Protein AF-A0A954W3A2-F1 (afdb_monomer_lite)

Radius of gyration: 26.03 Å; chains: 1; bounding box: 68×37×100 Å

Sequence (212 aa):
LTSPALSGSGFTLSDYSQAGVPYQIYRKPVRSAVAPLELPEGVCIDLTVSGIANTGADFAPHVIDTLTPLTPPNTAPAASNGVDFQPIVVMFTPKGTIGEVWYGAPQSGGGPTNFGSAIPGGDIFLLIGRTGQVYDYDFPATPAQKTIPDLFYSNEDVQSNLMDLSTIWVAIGAQSGLVKTAENADSSSAPAGQRMIYARQFARSTRELGGR

pLDDT: mean 74.19, std 18.59, range [33.28, 95.75]

Foldseek 3Di:
DDDDDDDDDDDDPVPPPVPDDDDDDDDDDDPPPDDDDDDPPQKDWQLCLWFFALQDSPSRPVQLPPADPCDPCPPPPDPPDPQCFDDWDFDADPQLATQKIWTFHHDPDRDHTDGDMDLGPWKTKIKMFGPQQRDDPPDDDDPVRSDDDQLQDDDPPYGHSLQDQQIKIWIQTNGRRDTAIDTFDHQVVPDSSCSSSVRVVCRVPDDHPDDD

Structure (mmCIF, N/CA/C/O backbone):
data_AF-A0A954W3A2-F1
#
_entry.id   AF-A0A954W3A2-F1
#
loop_
_atom_site.group_PDB
_atom_site.id
_atom_site.type_symbol
_atom_site.label_atom_id
_atom_site.label_alt_id
_atom_site.label_comp_id
_atom_site.label_asym_id
_atom_site.label_entity_id
_atom_site.label_seq_id
_atom_site.pdbx_PDB_ins_code
_atom_site.Cartn_x
_atom_site.Cartn_y
_atom_site.Cartn_z
_atom_site.occupancy
_atom_site.B_iso_or_equiv
_atom_site.auth_seq_id
_atom_site.auth_comp_id
_atom_site.auth_asym_id
_atom_site.auth_atom_id
_atom_site.pdbx_PDB_model_num
ATOM 1 N N . LEU A 1 1 ? -25.618 10.030 78.607 1.00 41.38 1 LEU A N 1
ATOM 2 C CA . LEU A 1 1 ? -25.182 11.127 77.713 1.00 41.38 1 LEU A CA 1
ATOM 3 C C . LEU A 1 1 ? -25.581 10.746 76.296 1.00 41.38 1 LEU A C 1
ATOM 5 O O . LEU A 1 1 ? -25.392 9.607 75.899 1.00 41.38 1 LEU A O 1
ATOM 9 N N . THR A 1 2 ? -26.294 11.654 75.649 1.00 40.81 2 THR A N 1
ATOM 10 C CA . THR A 1 2 ? -27.227 11.488 74.525 1.00 40.81 2 THR A CA 1
ATOM 11 C C . THR A 1 2 ? -26.550 11.242 73.173 1.00 40.81 2 THR A C 1
ATOM 13 O O . THR A 1 2 ? -25.610 11.949 72.824 1.00 40.81 2 THR A O 1
ATOM 16 N N . SER A 1 3 ? -27.075 10.297 72.383 1.00 39.84 3 SER A N 1
ATOM 17 C CA . SER A 1 3 ? -26.840 10.237 70.929 1.00 39.84 3 SER A CA 1
ATOM 18 C C . SER A 1 3 ? -27.638 11.344 70.227 1.00 39.84 3 SER A C 1
ATOM 20 O O . SER A 1 3 ? -28.806 11.526 70.582 1.00 39.84 3 SER A O 1
ATOM 22 N N . PRO A 1 4 ? -27.080 12.071 69.241 1.00 45.44 4 PRO A N 1
ATOM 23 C CA . PRO A 1 4 ? -27.870 12.978 68.425 1.00 45.44 4 PRO A CA 1
ATOM 24 C C . PRO A 1 4 ? -28.588 12.211 67.308 1.00 45.44 4 PRO A C 1
ATOM 26 O O . PRO A 1 4 ? -28.001 11.384 66.611 1.00 45.44 4 PRO A O 1
ATOM 29 N N . ALA A 1 5 ? -29.881 12.496 67.163 1.00 45.59 5 ALA A N 1
ATOM 30 C CA . ALA A 1 5 ? -30.733 11.996 66.097 1.00 45.59 5 ALA A CA 1
ATOM 31 C C . ALA A 1 5 ? -30.375 12.670 64.762 1.00 45.59 5 ALA A C 1
ATOM 33 O O . ALA A 1 5 ? -30.331 13.898 64.670 1.00 45.59 5 ALA A O 1
ATOM 34 N N . LEU A 1 6 ? -30.158 11.867 63.719 1.00 45.22 6 LEU A N 1
ATOM 35 C CA . LEU A 1 6 ? -30.106 12.337 62.337 1.00 45.22 6 LEU A CA 1
ATOM 36 C C . LEU A 1 6 ? -31.533 12.682 61.893 1.00 45.22 6 LEU A C 1
ATOM 38 O O . LEU A 1 6 ? -32.340 11.807 61.587 1.00 45.22 6 LEU A O 1
ATOM 42 N N . SER A 1 7 ? -31.840 13.977 61.922 1.00 48.22 7 SER A N 1
ATOM 43 C CA . SER A 1 7 ? -33.058 14.560 61.365 1.00 48.22 7 SER A CA 1
ATOM 44 C C . SER A 1 7 ? -33.061 14.374 59.850 1.00 48.22 7 SER A C 1
ATOM 46 O O . SER A 1 7 ? -32.210 14.923 59.153 1.00 48.22 7 SER A O 1
ATOM 48 N N . GLY A 1 8 ? -34.027 13.606 59.349 1.00 54.25 8 GLY A N 1
ATOM 49 C CA . GLY A 1 8 ? -34.267 13.448 57.924 1.00 54.25 8 GLY A CA 1
ATOM 50 C C . GLY A 1 8 ? -34.698 14.766 57.287 1.00 54.25 8 GLY A C 1
ATOM 51 O O . GLY A 1 8 ? -35.776 15.283 57.569 1.00 54.25 8 GLY A O 1
ATOM 52 N N . SER A 1 9 ? -33.863 15.280 56.394 1.00 51.62 9 SER A N 1
ATOM 53 C CA . SER A 1 9 ? -34.246 16.254 55.378 1.00 51.62 9 SER A CA 1
ATOM 54 C C . SER A 1 9 ? -34.113 15.567 54.025 1.00 51.62 9 SER A C 1
ATOM 56 O O . SER A 1 9 ? -33.025 15.118 53.660 1.00 51.62 9 SER A O 1
ATOM 58 N N . GLY A 1 10 ? -35.244 15.414 53.337 1.00 51.31 10 GLY A N 1
ATOM 59 C CA . GLY A 1 10 ? -35.348 14.734 52.054 1.00 51.31 10 GLY A CA 1
ATOM 60 C C . GLY A 1 10 ? -34.355 15.269 51.029 1.00 51.31 10 GLY A C 1
ATOM 61 O O . GLY A 1 10 ? -34.204 16.474 50.855 1.00 51.31 10 GLY A O 1
ATOM 62 N N . PHE A 1 11 ? -33.699 14.340 50.344 1.00 52.16 11 PHE A N 1
ATOM 63 C CA . PHE A 1 11 ? -32.902 14.626 49.164 1.00 52.16 11 PHE A CA 1
ATOM 64 C C . PHE A 1 11 ? -33.874 14.990 48.034 1.00 52.16 11 PHE A C 1
ATOM 66 O O . PHE A 1 11 ? -34.605 14.130 47.538 1.00 52.16 11 PHE A O 1
ATOM 73 N N . THR A 1 12 ? -33.963 16.266 47.666 1.00 51.66 12 THR A N 1
ATOM 74 C CA . THR A 1 12 ? -34.771 16.696 46.521 1.00 51.66 12 THR A CA 1
ATOM 75 C C . THR A 1 12 ? -33.957 16.526 45.240 1.00 51.66 12 THR A C 1
ATOM 77 O O . THR A 1 12 ? -32.820 16.975 45.152 1.00 51.66 12 THR A O 1
ATOM 80 N N . LEU A 1 13 ? -34.550 15.890 44.222 1.00 52.94 13 LEU A N 1
ATOM 81 C CA . LEU A 1 13 ? -33.963 15.619 42.892 1.00 52.94 13 LEU A CA 1
ATOM 82 C C . LEU A 1 13 ? -33.477 16.873 42.123 1.00 52.94 13 LEU A C 1
ATOM 84 O O . LEU A 1 13 ? -32.960 16.748 41.017 1.00 52.94 13 LEU A O 1
ATOM 88 N N . SER A 1 14 ? -33.635 18.068 42.693 1.00 56.19 14 SER A N 1
ATOM 89 C CA . SER A 1 14 ? -33.204 19.363 42.162 1.00 56.19 14 SER A CA 1
ATOM 90 C C . SER A 1 14 ? -31.707 19.659 42.318 1.00 56.19 14 SER A C 1
ATOM 92 O O . SER A 1 14 ? -31.227 20.591 41.679 1.00 56.19 14 SER A O 1
ATOM 94 N N . ASP A 1 15 ? -30.967 18.888 43.124 1.00 52.16 15 ASP A N 1
ATOM 95 C CA . ASP A 1 15 ? -29.545 19.167 43.414 1.00 52.16 15 ASP A CA 1
ATOM 96 C C . ASP A 1 15 ? -28.567 18.566 42.391 1.00 52.16 15 ASP A C 1
ATOM 98 O O . ASP A 1 15 ? -27.372 18.868 42.402 1.00 52.16 15 ASP A O 1
ATOM 102 N N . TYR A 1 16 ? -29.061 17.770 41.440 1.00 54.62 16 TYR A N 1
ATOM 103 C CA . TYR A 1 16 ? -28.281 17.400 40.263 1.00 54.62 16 TYR A CA 1
ATOM 104 C C . TYR A 1 16 ? -28.353 18.534 39.247 1.00 54.62 16 TYR A C 1
ATOM 106 O O . TYR A 1 16 ? -29.080 18.463 38.254 1.00 54.62 16 TYR A O 1
ATOM 114 N N . SER A 1 17 ? -27.565 19.589 39.477 1.00 52.78 17 SER A N 1
ATOM 115 C CA . SER A 1 17 ? -27.168 20.437 38.358 1.00 52.78 17 SER A CA 1
ATOM 116 C C . SER A 1 17 ? -26.593 19.508 37.288 1.00 52.78 17 SER A C 1
ATOM 118 O O . SER A 1 17 ? -25.694 18.705 37.539 1.00 52.78 17 SER A O 1
ATOM 120 N N . GLN A 1 18 ? -27.208 19.549 36.112 1.00 55.72 18 GLN A N 1
ATOM 121 C CA . GLN A 1 18 ? -26.961 18.693 34.955 1.00 55.72 18 GLN A CA 1
ATOM 122 C C . GLN A 1 18 ? -25.599 19.008 34.301 1.00 55.72 18 GLN A C 1
ATOM 124 O O . GLN A 1 18 ? -25.450 18.984 33.084 1.00 55.72 18 GLN A O 1
ATOM 129 N N . ALA A 1 19 ? -24.597 19.362 35.103 1.00 62.44 19 ALA A N 1
ATOM 130 C CA . ALA A 1 19 ? -23.216 19.476 34.694 1.00 62.44 19 ALA A CA 1
ATOM 131 C C . ALA A 1 19 ? -22.636 18.062 34.741 1.00 62.44 19 ALA A C 1
ATOM 133 O O . ALA A 1 19 ? -22.331 17.531 35.809 1.00 62.44 19 ALA A O 1
ATOM 134 N N . GLY A 1 20 ? -22.565 17.417 33.575 1.00 65.56 20 GLY A N 1
ATOM 135 C CA . GLY A 1 20 ? -21.937 16.107 33.447 1.00 65.56 20 GLY A CA 1
ATOM 136 C C . GLY A 1 20 ? -20.566 16.098 34.128 1.00 65.56 20 GLY A C 1
ATOM 137 O O . GLY A 1 20 ? -19.774 17.023 33.958 1.00 65.56 20 GLY A O 1
ATOM 138 N N . VAL A 1 21 ? -20.297 15.063 34.923 1.00 76.69 21 VAL A N 1
ATOM 139 C CA . VAL A 1 21 ? -18.995 14.896 35.574 1.00 76.69 21 VAL A CA 1
ATOM 140 C C . VAL A 1 21 ? -17.957 14.619 34.482 1.00 76.69 21 VAL A C 1
ATOM 142 O O . VAL A 1 21 ? -18.163 13.684 33.701 1.00 76.69 21 VAL A O 1
ATOM 145 N N . PRO A 1 22 ? -16.856 15.386 34.386 1.00 76.06 22 PRO A N 1
ATOM 146 C CA . PRO A 1 22 ? -15.787 15.062 33.454 1.00 76.06 22 PRO A CA 1
ATOM 147 C C . PRO A 1 22 ? -15.221 13.688 33.817 1.00 76.06 22 PRO A C 1
ATOM 149 O O . PRO A 1 22 ? -14.795 13.452 34.946 1.00 76.06 22 PRO A O 1
ATOM 152 N N . TYR A 1 23 ? -15.240 12.770 32.857 1.00 79.00 23 TYR A N 1
ATOM 153 C CA . TYR A 1 23 ? -14.706 11.424 33.017 1.00 79.00 23 TYR A CA 1
ATOM 154 C C . TYR A 1 23 ? -13.652 11.152 31.946 1.00 79.00 23 TYR A C 1
ATOM 156 O O . TYR A 1 23 ? -13.735 11.646 30.823 1.00 79.00 23 TYR A O 1
ATOM 164 N N . GLN A 1 24 ? -12.665 10.328 32.293 1.00 79.69 24 GLN A N 1
ATOM 165 C CA . GLN A 1 24 ? -11.645 9.841 31.373 1.00 79.69 24 GLN A CA 1
ATOM 166 C C . GLN A 1 24 ? -11.729 8.318 31.321 1.00 79.69 24 GLN A C 1
ATOM 168 O O . GLN A 1 24 ? -11.592 7.642 32.339 1.00 79.69 24 GLN A O 1
ATOM 173 N N . ILE A 1 25 ? -11.983 7.764 30.134 1.00 76.12 25 ILE A N 1
ATOM 174 C CA . ILE A 1 25 ? -11.995 6.312 29.944 1.00 76.12 25 ILE A CA 1
ATOM 175 C C . ILE A 1 25 ? -10.583 5.865 29.578 1.00 76.12 25 ILE A C 1
ATOM 177 O O . ILE A 1 25 ? -10.122 6.099 28.463 1.00 76.12 25 ILE A O 1
ATOM 181 N N . TYR A 1 26 ? -9.926 5.152 30.488 1.00 68.31 26 TYR A N 1
ATOM 182 C CA . TYR A 1 26 ? -8.704 4.418 30.176 1.00 68.31 26 TYR A CA 1
ATOM 183 C C . TYR A 1 26 ? -9.074 3.053 29.601 1.00 68.31 26 TYR A C 1
ATOM 185 O O . TYR A 1 26 ? -9.490 2.150 30.326 1.00 68.31 26 TYR A O 1
ATOM 193 N N . ARG A 1 27 ? -8.931 2.889 28.285 1.00 67.31 27 ARG A N 1
ATOM 194 C CA . ARG A 1 27 ? -9.033 1.573 27.644 1.00 67.31 27 ARG A CA 1
ATOM 1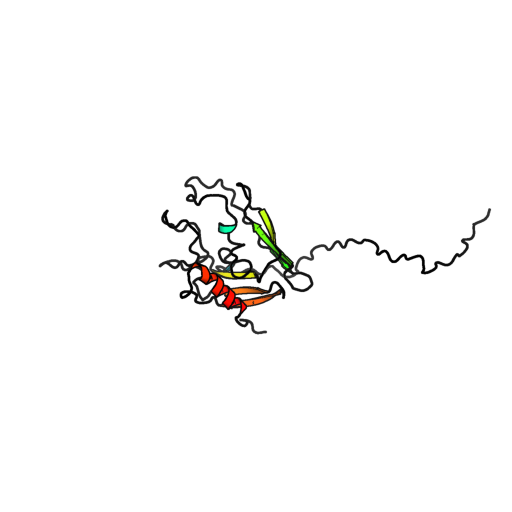95 C C . ARG A 1 27 ? -7.624 1.034 27.457 1.00 67.31 27 ARG A C 1
ATOM 197 O O . ARG A 1 27 ? -6.813 1.663 26.786 1.00 67.31 27 ARG A O 1
ATOM 204 N N . LYS A 1 28 ? -7.321 -0.122 28.048 1.00 64.56 28 LYS A N 1
ATOM 205 C CA . LYS A 1 28 ? -6.106 -0.860 27.684 1.00 64.56 28 LYS A CA 1
ATOM 206 C C . LYS A 1 28 ? -6.340 -1.481 26.301 1.00 64.56 28 LYS A C 1
ATOM 208 O O . LYS A 1 28 ? -7.408 -2.070 26.117 1.00 64.56 28 LYS A O 1
ATOM 213 N N . PRO A 1 29 ? -5.400 -1.374 25.346 1.00 70.75 29 PRO A N 1
ATOM 214 C CA . PRO A 1 29 ? -5.478 -2.140 24.110 1.00 70.75 29 PRO A CA 1
ATOM 215 C C . PRO A 1 29 ? -5.647 -3.623 24.449 1.00 70.75 29 PRO A C 1
ATOM 217 O O . PRO A 1 29 ? -4.850 -4.193 25.197 1.00 70.75 29 PRO A O 1
ATOM 220 N N . VAL A 1 30 ? -6.715 -4.239 23.949 1.00 75.12 30 VAL A N 1
ATOM 221 C CA . VAL A 1 30 ? -6.899 -5.686 24.063 1.00 75.12 30 VAL A CA 1
ATOM 222 C C . VAL A 1 30 ? -6.030 -6.306 22.981 1.00 75.12 30 VAL A C 1
ATOM 224 O O . VAL A 1 30 ? -6.191 -5.977 21.806 1.00 75.12 30 VAL A O 1
ATOM 227 N N . ARG A 1 31 ? -5.078 -7.165 23.364 1.00 66.50 31 ARG A N 1
ATOM 228 C CA . ARG A 1 31 ? -4.298 -7.914 22.374 1.00 66.50 31 ARG A CA 1
ATOM 229 C C . ARG A 1 31 ? -5.263 -8.733 21.527 1.00 66.50 31 ARG A C 1
ATOM 231 O O . ARG A 1 31 ? -6.129 -9.412 22.077 1.00 66.50 31 ARG A O 1
ATOM 238 N N . SER A 1 32 ? -5.096 -8.670 20.209 1.00 76.81 32 SER A N 1
ATOM 239 C CA . SER A 1 32 ? -5.788 -9.595 19.320 1.00 76.81 32 SER A CA 1
ATOM 240 C C . SER A 1 32 ? -5.479 -11.024 19.769 1.00 76.81 32 SER A C 1
ATOM 242 O O . SER A 1 32 ? -4.320 -11.362 20.004 1.00 76.81 32 SER A O 1
ATOM 244 N N . ALA A 1 33 ? -6.517 -11.847 19.921 1.00 75.88 33 ALA A N 1
ATOM 245 C CA . ALA A 1 33 ? -6.361 -13.279 20.173 1.00 75.88 33 ALA A CA 1
ATOM 246 C C . ALA A 1 33 ? -5.980 -14.049 18.893 1.00 75.88 33 ALA A C 1
ATOM 248 O O . ALA A 1 33 ? -5.664 -15.233 18.956 1.00 75.88 33 ALA A O 1
ATOM 249 N N . VAL A 1 34 ? -6.028 -13.378 17.737 1.00 83.12 34 VAL A N 1
ATOM 250 C CA . VAL A 1 34 ? -5.657 -13.931 16.435 1.00 83.12 34 VAL A CA 1
ATOM 251 C C . VAL A 1 34 ? -4.167 -13.703 16.221 1.00 83.12 34 VAL A C 1
ATOM 253 O O . VAL A 1 34 ? -3.681 -12.584 16.410 1.00 83.12 34 VAL A O 1
ATOM 256 N N . ALA A 1 35 ? -3.456 -14.763 15.835 1.00 79.19 35 ALA A N 1
ATOM 257 C CA . ALA A 1 35 ? -2.061 -14.663 15.433 1.00 79.19 35 ALA A CA 1
ATOM 258 C C . ALA A 1 35 ? -1.911 -13.641 14.289 1.00 79.19 35 ALA A C 1
ATOM 260 O O . ALA A 1 35 ? -2.818 -13.534 13.456 1.00 79.19 35 ALA A O 1
ATOM 261 N N . PRO A 1 36 ? -0.800 -12.887 14.234 1.00 81.94 36 PRO A N 1
ATOM 262 C CA . PRO A 1 36 ? -0.491 -12.079 13.064 1.00 81.94 36 PRO A CA 1
ATOM 263 C C . PRO A 1 36 ? -0.574 -12.937 11.799 1.00 81.94 36 PRO A C 1
ATOM 265 O O . PRO A 1 36 ? -0.095 -14.070 11.783 1.00 81.94 36 PRO A O 1
ATOM 268 N N . LEU A 1 37 ? -1.211 -12.410 10.756 1.00 84.69 37 LEU A N 1
ATOM 269 C CA . LEU A 1 37 ? -1.172 -13.043 9.447 1.00 84.69 37 LEU A CA 1
ATOM 270 C C . LEU A 1 37 ? 0.212 -12.795 8.851 1.00 84.69 37 LEU A C 1
ATOM 272 O O . LEU A 1 37 ? 0.604 -11.643 8.668 1.00 84.69 37 LEU A O 1
ATOM 276 N N . GLU A 1 38 ? 0.924 -13.869 8.542 1.00 87.44 38 GLU A N 1
ATOM 277 C CA . GLU A 1 38 ? 2.180 -13.803 7.806 1.00 87.44 38 GLU A CA 1
ATOM 278 C C . GLU A 1 38 ? 1.913 -14.044 6.322 1.00 87.44 38 GLU A C 1
ATOM 280 O O . GLU A 1 38 ? 1.089 -14.884 5.944 1.00 87.44 38 GLU A O 1
ATOM 285 N N . LEU A 1 39 ? 2.589 -13.273 5.473 1.00 89.19 39 LEU A N 1
ATOM 286 C CA . LEU A 1 39 ? 2.555 -13.506 4.038 1.00 89.19 39 LEU A CA 1
ATOM 287 C C . LEU A 1 39 ? 3.383 -14.760 3.711 1.00 89.19 39 LEU A C 1
ATOM 289 O O . LEU A 1 39 ? 4.383 -15.016 4.386 1.00 89.19 39 LEU A O 1
ATOM 293 N N . PRO A 1 40 ? 2.996 -15.539 2.685 1.00 91.44 40 PRO A N 1
ATOM 294 C CA . PRO A 1 40 ? 3.820 -16.638 2.197 1.00 91.44 40 PRO A CA 1
ATOM 295 C C . PRO A 1 40 ? 5.231 -16.177 1.820 1.00 91.44 40 PRO A C 1
ATOM 297 O O . PRO A 1 40 ? 5.450 -15.015 1.468 1.00 91.44 40 PRO A O 1
ATOM 300 N N . GLU A 1 41 ? 6.183 -17.109 1.837 1.00 92.38 41 GLU A N 1
ATOM 301 C CA . GLU A 1 41 ? 7.551 -16.831 1.407 1.00 92.38 41 GLU A CA 1
ATOM 302 C C . GLU A 1 41 ? 7.578 -16.244 -0.014 1.00 92.38 41 GLU A C 1
ATOM 304 O O . GLU A 1 41 ? 6.858 -16.686 -0.911 1.00 92.38 41 GLU A O 1
ATOM 309 N N . GLY A 1 42 ? 8.409 -15.218 -0.205 1.00 91.38 42 GLY A N 1
ATOM 310 C CA . GLY A 1 42 ? 8.549 -14.527 -1.484 1.00 91.38 42 GLY A CA 1
ATOM 311 C C . GLY A 1 42 ? 7.441 -13.518 -1.795 1.00 91.38 42 GLY A C 1
ATOM 312 O O . GLY A 1 42 ? 7.531 -12.862 -2.830 1.00 91.38 42 GLY A O 1
ATOM 313 N N . VAL A 1 43 ? 6.439 -13.348 -0.923 1.00 93.81 43 VAL A N 1
ATOM 314 C CA . VAL A 1 43 ? 5.377 -12.338 -1.057 1.00 93.81 43 VAL A CA 1
ATOM 315 C C . VAL A 1 43 ? 5.640 -11.164 -0.118 1.00 93.81 43 VAL A C 1
ATOM 317 O O . VAL A 1 43 ? 6.006 -11.343 1.042 1.00 93.81 43 VAL A O 1
ATOM 320 N N . CYS A 1 44 ? 5.421 -9.944 -0.599 1.00 93.88 44 CYS A N 1
ATOM 321 C CA . CYS A 1 44 ? 5.561 -8.733 0.201 1.00 93.88 44 CYS A CA 1
ATOM 322 C C . CYS A 1 44 ? 4.501 -7.688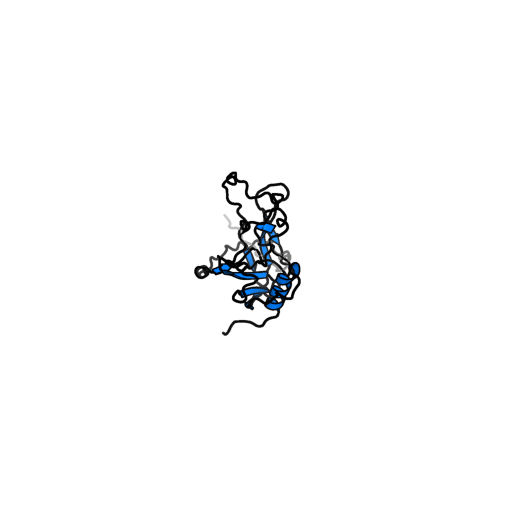 -0.136 1.00 93.88 44 CYS A C 1
ATOM 324 O O . CYS A 1 44 ? 3.879 -7.717 -1.198 1.00 93.88 44 CYS A O 1
ATOM 326 N N . ILE A 1 45 ? 4.354 -6.719 0.766 1.00 94.88 45 ILE A N 1
ATOM 327 C CA . ILE A 1 45 ? 3.725 -5.440 0.446 1.00 94.88 45 ILE A CA 1
ATOM 328 C C . ILE A 1 45 ? 4.811 -4.544 -0.149 1.00 94.88 45 ILE A C 1
ATOM 330 O O . ILE A 1 45 ? 5.774 -4.203 0.536 1.00 94.88 45 ILE A O 1
ATOM 334 N N . ASP A 1 46 ? 4.662 -4.166 -1.413 1.00 92.19 46 ASP A N 1
ATOM 335 C CA . ASP A 1 46 ? 5.583 -3.253 -2.079 1.00 92.19 46 ASP A CA 1
ATOM 336 C C . ASP A 1 46 ? 5.295 -1.808 -1.654 1.00 92.19 46 ASP A C 1
ATOM 338 O O . ASP A 1 46 ? 4.381 -1.142 -2.153 1.00 92.19 46 ASP A O 1
ATOM 342 N N . LEU A 1 47 ? 6.079 -1.319 -0.696 1.00 90.44 47 LEU A N 1
ATOM 343 C CA . LEU A 1 47 ? 5.924 0.026 -0.147 1.00 90.44 47 LEU A CA 1
ATOM 344 C C . LEU A 1 47 ? 6.354 1.129 -1.115 1.00 90.44 47 LEU A C 1
ATOM 346 O O . LEU A 1 47 ? 5.919 2.265 -0.952 1.00 90.44 47 LEU A O 1
ATOM 350 N N . THR A 1 48 ? 7.141 0.815 -2.150 1.00 85.31 48 THR A N 1
ATOM 351 C CA . THR A 1 48 ? 7.627 1.818 -3.113 1.00 85.31 48 THR A CA 1
ATOM 352 C C . THR A 1 48 ? 6.503 2.420 -3.954 1.00 85.31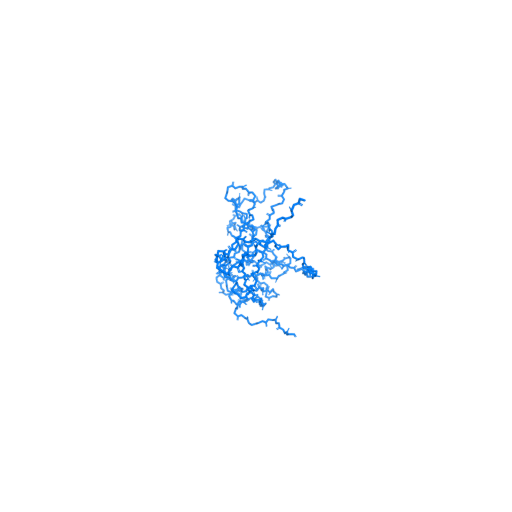 48 THR A C 1
ATOM 354 O O . THR A 1 48 ? 6.620 3.545 -4.440 1.00 85.31 48 THR A O 1
ATOM 357 N N . VAL A 1 49 ? 5.395 1.686 -4.075 1.00 86.88 49 VAL A N 1
ATOM 358 C CA . VAL A 1 49 ? 4.212 2.051 -4.862 1.00 86.88 49 VAL A CA 1
ATOM 359 C C . VAL A 1 49 ? 2.922 1.995 -4.045 1.00 86.88 49 VAL A C 1
ATOM 361 O O . VAL A 1 49 ? 1.840 2.126 -4.614 1.00 86.88 49 VAL A O 1
ATOM 364 N N . SER A 1 50 ? 2.999 1.804 -2.726 1.00 92.25 50 SER A N 1
ATOM 365 C CA . SER A 1 50 ? 1.846 1.829 -1.814 1.00 92.25 50 SER A CA 1
ATOM 366 C C . SER A 1 50 ? 1.673 3.214 -1.184 1.00 92.25 50 SER A C 1
ATOM 368 O O . SER A 1 50 ? 2.618 3.999 -1.108 1.00 92.25 50 SER A O 1
ATOM 370 N N . GLY A 1 51 ? 0.460 3.546 -0.746 1.00 92.88 51 GLY A N 1
ATOM 371 C CA . GLY A 1 51 ? 0.208 4.851 -0.136 1.00 92.88 51 GLY A CA 1
ATOM 372 C C . GLY A 1 51 ? -1.257 5.249 -0.063 1.00 92.88 51 GLY A C 1
ATOM 373 O O . GLY A 1 51 ? -2.166 4.416 -0.133 1.00 92.88 51 GLY A O 1
ATOM 374 N N . ILE A 1 52 ? -1.470 6.552 0.090 1.00 92.88 52 ILE A N 1
ATOM 375 C CA . ILE A 1 52 ? -2.765 7.182 0.318 1.00 92.88 52 ILE A CA 1
ATOM 376 C C . ILE A 1 52 ? -3.264 7.811 -0.988 1.00 92.88 52 ILE A C 1
ATOM 378 O O . ILE A 1 52 ? -2.521 8.439 -1.746 1.00 92.88 52 ILE A O 1
ATOM 382 N N . ALA A 1 53 ? -4.564 7.668 -1.249 1.00 91.50 53 ALA A N 1
ATOM 383 C CA . ALA A 1 53 ? -5.229 8.143 -2.459 1.00 91.50 53 ALA A CA 1
ATOM 384 C C . ALA A 1 53 ? -4.606 7.575 -3.755 1.00 91.50 53 ALA A C 1
ATOM 386 O O . ALA A 1 53 ? -3.815 6.637 -3.749 1.00 91.50 53 ALA A O 1
ATOM 387 N N . ASN A 1 54 ? -4.993 8.105 -4.918 1.00 84.88 54 ASN A N 1
ATOM 388 C CA . ASN A 1 54 ? -4.552 7.544 -6.204 1.00 84.88 54 ASN A CA 1
ATOM 389 C C . ASN A 1 54 ? -3.123 7.953 -6.599 1.00 84.88 54 ASN A C 1
ATOM 391 O O . ASN A 1 54 ? -2.546 7.338 -7.488 1.00 84.88 54 ASN A O 1
ATOM 395 N N . THR A 1 55 ? -2.574 9.003 -5.985 1.00 80.06 55 THR A N 1
ATOM 396 C CA . THR A 1 55 ? -1.303 9.628 -6.388 1.00 80.06 55 THR A CA 1
ATOM 397 C C . THR A 1 55 ? -0.185 9.467 -5.361 1.00 80.06 55 THR A C 1
ATOM 399 O O . THR A 1 55 ? 0.963 9.724 -5.703 1.00 80.06 55 THR A O 1
ATOM 402 N N . GLY A 1 56 ? -0.493 9.099 -4.114 1.00 74.50 56 GLY A N 1
ATOM 403 C CA . GLY A 1 56 ? 0.480 9.112 -3.023 1.00 74.50 56 GLY A CA 1
ATOM 404 C C . GLY A 1 56 ? 1.367 7.869 -2.991 1.00 74.50 56 GLY A C 1
ATOM 405 O O . GLY A 1 56 ? 0.861 6.749 -2.951 1.00 74.50 56 GLY A O 1
ATOM 406 N N . ALA A 1 57 ? 2.686 8.054 -2.994 1.00 80.69 57 ALA A N 1
ATOM 407 C CA . ALA A 1 57 ? 3.673 7.025 -2.649 1.00 80.69 57 ALA A CA 1
ATOM 408 C C . ALA A 1 57 ? 4.182 7.263 -1.217 1.00 80.69 57 ALA A C 1
ATOM 410 O O . ALA A 1 57 ? 5.376 7.221 -0.943 1.00 80.69 57 ALA A O 1
ATOM 411 N N . ASP A 1 58 ? 3.261 7.602 -0.310 1.00 86.25 58 ASP A N 1
ATOM 412 C CA . ASP A 1 58 ? 3.559 8.122 1.033 1.00 86.25 58 ASP A CA 1
ATOM 413 C C . ASP A 1 58 ? 4.372 7.141 1.885 1.00 86.25 58 ASP A C 1
ATOM 415 O O . ASP A 1 58 ? 5.039 7.539 2.832 1.00 86.25 58 ASP A O 1
ATOM 419 N N . PHE A 1 59 ? 4.312 5.854 1.544 1.00 89.31 59 PHE A N 1
ATOM 420 C CA . PHE A 1 59 ? 4.982 4.774 2.260 1.00 89.31 59 PHE A CA 1
ATOM 421 C C . PHE A 1 59 ? 6.355 4.433 1.678 1.00 89.31 59 PHE A C 1
ATOM 423 O O . PHE A 1 59 ? 7.059 3.580 2.218 1.00 89.31 59 PHE A O 1
ATOM 430 N N . ALA A 1 60 ? 6.734 5.066 0.569 1.00 83.50 60 ALA A N 1
ATOM 431 C CA . ALA A 1 60 ? 7.923 4.696 -0.163 1.00 83.50 60 ALA A CA 1
ATOM 432 C C . ALA A 1 60 ? 9.189 5.209 0.542 1.00 83.50 60 ALA A C 1
ATOM 434 O O . ALA A 1 60 ? 9.305 6.413 0.784 1.00 83.50 60 ALA A O 1
ATOM 435 N N . PRO A 1 61 ? 10.195 4.348 0.786 1.00 78.69 61 PRO A N 1
ATOM 436 C CA . PRO A 1 61 ? 11.456 4.761 1.404 1.00 78.69 61 PRO A CA 1
ATOM 437 C C . PRO A 1 61 ? 12.123 5.961 0.716 1.00 78.69 61 PRO A C 1
ATOM 439 O O . PRO A 1 61 ? 12.618 6.857 1.390 1.00 78.69 61 PRO A O 1
ATOM 442 N N . HIS A 1 62 ? 12.056 6.035 -0.618 1.00 73.12 62 HIS A N 1
ATOM 443 C CA . HIS A 1 62 ? 12.623 7.138 -1.404 1.00 73.12 62 HIS A CA 1
ATOM 444 C C . HIS A 1 62 ? 11.858 8.471 -1.276 1.00 73.12 62 HIS A C 1
ATOM 446 O O . HIS A 1 62 ? 12.389 9.515 -1.642 1.00 73.12 62 HIS A O 1
ATOM 452 N N . VAL A 1 63 ? 10.607 8.447 -0.801 1.00 74.62 63 VAL A N 1
ATOM 453 C CA . VAL A 1 63 ? 9.827 9.653 -0.463 1.00 74.62 63 VAL A CA 1
ATOM 454 C C . VAL A 1 63 ? 10.128 10.096 0.971 1.00 74.62 63 VAL A C 1
ATOM 456 O O . VAL A 1 63 ? 10.130 11.292 1.263 1.00 74.62 63 VAL A O 1
ATOM 459 N N . ILE A 1 64 ? 10.397 9.137 1.861 1.00 74.44 64 ILE A N 1
ATOM 460 C CA . ILE A 1 64 ? 10.672 9.369 3.284 1.00 74.44 64 ILE A CA 1
ATOM 461 C C . ILE A 1 64 ? 12.111 9.861 3.504 1.00 74.44 64 ILE A C 1
ATOM 463 O O . ILE A 1 64 ? 12.337 10.746 4.328 1.00 74.44 64 ILE A O 1
ATOM 467 N N . ASP A 1 65 ? 13.088 9.338 2.765 1.00 69.94 65 ASP A N 1
ATOM 468 C CA . ASP A 1 65 ? 14.472 9.811 2.812 1.00 69.94 65 ASP A CA 1
ATOM 469 C C . ASP A 1 65 ? 14.689 10.995 1.858 1.00 69.94 65 ASP A C 1
ATOM 471 O O . ASP A 1 65 ? 15.034 10.846 0.688 1.00 69.94 65 ASP A O 1
ATOM 475 N N . THR A 1 66 ? 14.487 12.210 2.370 1.00 58.69 66 THR A N 1
ATOM 476 C CA . THR A 1 66 ? 14.746 13.456 1.627 1.00 58.69 66 THR A CA 1
ATOM 477 C C . THR A 1 66 ? 16.175 13.986 1.793 1.00 58.69 66 THR A C 1
ATOM 479 O O . THR A 1 66 ? 16.449 15.121 1.396 1.00 58.69 66 THR A O 1
ATOM 482 N N . LEU A 1 67 ? 17.083 13.251 2.448 1.00 52.06 67 LEU A N 1
ATOM 483 C CA . LEU A 1 67 ? 18.295 13.840 3.036 1.00 52.06 67 LEU A CA 1
ATOM 484 C C . LEU A 1 67 ? 19.551 13.835 2.184 1.00 52.06 67 LEU A C 1
ATOM 486 O O . LEU A 1 67 ? 20.589 14.308 2.648 1.00 52.06 67 LEU A O 1
ATOM 490 N N . THR A 1 68 ? 19.489 13.427 0.923 1.00 47.56 68 THR A N 1
ATOM 491 C CA . THR A 1 68 ? 20.619 13.646 0.021 1.00 47.56 68 THR A CA 1
ATOM 492 C C . THR A 1 68 ? 20.132 14.099 -1.351 1.00 47.56 68 THR A C 1
ATOM 494 O O . THR A 1 68 ? 19.191 13.511 -1.887 1.00 47.56 68 THR A O 1
ATOM 497 N N . PRO A 1 69 ? 20.755 15.118 -1.989 1.00 43.06 69 PRO A N 1
ATOM 498 C CA . PRO A 1 69 ? 20.720 15.138 -3.441 1.00 43.06 69 PRO A CA 1
ATOM 499 C C . PRO A 1 69 ? 21.337 13.808 -3.834 1.00 43.06 69 PRO A C 1
ATOM 501 O O . PRO A 1 69 ? 22.463 13.549 -3.420 1.00 43.06 69 PRO A O 1
ATOM 504 N N . LEU A 1 70 ? 20.559 12.970 -4.515 1.00 44.22 70 LEU A N 1
ATOM 505 C CA . LEU A 1 70 ? 20.862 11.604 -4.921 1.00 44.22 70 LEU A CA 1
ATOM 506 C C . LEU A 1 70 ? 22.339 11.487 -5.342 1.00 44.22 70 LEU A C 1
ATOM 508 O O . LEU A 1 70 ? 22.706 11.593 -6.508 1.00 44.22 70 LEU A O 1
ATOM 512 N N . THR A 1 71 ? 23.227 11.281 -4.381 1.00 37.34 71 THR A N 1
ATOM 513 C CA . THR A 1 71 ? 24.652 11.011 -4.561 1.00 37.34 71 THR A CA 1
ATOM 514 C C . THR A 1 71 ? 24.728 9.499 -4.430 1.00 37.34 71 THR A C 1
ATOM 516 O O . THR A 1 71 ? 23.919 8.940 -3.688 1.00 37.34 71 THR A O 1
ATOM 519 N N . PRO A 1 72 ? 25.497 8.780 -5.273 1.00 38.97 72 PRO A N 1
ATOM 520 C CA . PRO A 1 72 ? 25.466 7.316 -5.248 1.00 38.97 72 PRO A CA 1
ATOM 521 C C . PRO A 1 72 ? 25.697 6.877 -3.805 1.00 38.97 72 PRO A C 1
ATOM 523 O O . PRO A 1 72 ? 26.407 7.629 -3.121 1.00 38.97 72 PRO A O 1
ATOM 526 N N . PRO A 1 73 ? 25.109 5.757 -3.335 1.00 41.38 73 PRO A N 1
ATOM 527 C CA . PRO A 1 73 ? 25.494 5.192 -2.052 1.00 41.38 73 PRO A CA 1
ATOM 528 C C . PRO A 1 73 ? 27.007 5.281 -2.002 1.00 41.38 73 PRO A C 1
ATOM 530 O O . PRO A 1 73 ? 27.707 4.799 -2.898 1.00 41.38 73 PRO A O 1
ATOM 533 N N . ASN A 1 74 ? 27.476 6.116 -1.083 1.00 33.28 74 ASN A N 1
ATOM 534 C CA . ASN A 1 74 ? 28.871 6.451 -0.992 1.00 33.28 74 ASN A CA 1
ATOM 535 C C . ASN A 1 74 ? 29.613 5.111 -0.937 1.00 33.28 74 ASN A C 1
ATOM 537 O O . ASN A 1 74 ? 29.215 4.202 -0.218 1.00 33.28 74 ASN A O 1
ATOM 541 N N . THR A 1 75 ? 30.684 4.962 -1.706 1.00 37.47 75 THR A N 1
ATOM 542 C CA . THR A 1 75 ? 31.620 3.844 -1.540 1.00 37.47 75 THR A CA 1
ATOM 543 C C . THR A 1 75 ? 32.255 3.827 -0.141 1.00 37.47 75 THR A C 1
ATOM 545 O O . THR A 1 75 ? 32.997 2.907 0.188 1.00 37.47 75 THR A O 1
ATOM 548 N N . ALA A 1 76 ? 31.992 4.832 0.699 1.00 36.22 76 ALA A N 1
ATOM 549 C CA . ALA A 1 76 ? 32.114 4.712 2.139 1.00 36.22 76 ALA A CA 1
ATOM 550 C C . ALA A 1 76 ? 30.878 3.980 2.684 1.00 36.22 76 ALA A C 1
ATOM 552 O O . ALA A 1 76 ? 29.771 4.470 2.455 1.00 36.22 76 ALA A O 1
ATOM 553 N N . PRO A 1 77 ? 31.046 2.869 3.427 1.00 35.28 77 PRO A N 1
ATOM 554 C CA . PRO A 1 77 ? 29.927 2.181 4.056 1.00 35.28 77 PRO A CA 1
ATOM 555 C C . PRO A 1 77 ? 29.082 3.240 4.750 1.00 35.28 77 PRO A C 1
ATOM 557 O O . PRO A 1 77 ? 29.614 3.992 5.573 1.00 35.28 77 PRO A O 1
ATOM 560 N N . ALA A 1 78 ? 27.813 3.366 4.340 1.00 44.53 78 ALA A N 1
ATOM 561 C CA . ALA A 1 78 ? 26.860 4.217 5.030 1.00 44.53 78 ALA A CA 1
ATOM 562 C C . ALA A 1 78 ? 27.091 3.979 6.519 1.00 44.53 78 ALA A C 1
ATOM 564 O O . ALA A 1 78 ? 27.152 2.818 6.932 1.00 44.53 78 ALA A O 1
ATOM 565 N N . ALA A 1 79 ? 27.349 5.046 7.282 1.00 41.56 79 ALA A N 1
ATOM 566 C CA . ALA A 1 79 ? 27.486 4.940 8.723 1.00 41.56 79 ALA A CA 1
ATOM 567 C C . ALA A 1 79 ? 26.323 4.067 9.201 1.00 41.56 79 ALA A C 1
ATOM 569 O O . ALA A 1 79 ? 25.157 4.392 8.992 1.00 41.56 79 ALA A O 1
ATOM 570 N N . SER A 1 80 ? 26.687 2.879 9.664 1.00 42.69 80 SER A N 1
ATOM 571 C CA . SER A 1 80 ? 25.897 1.660 9.595 1.00 42.69 80 SER A CA 1
ATOM 572 C C . SER A 1 80 ? 24.844 1.627 10.688 1.00 42.69 80 SER A C 1
ATOM 574 O O . SER A 1 80 ? 24.909 0.802 11.593 1.00 42.69 80 SER A O 1
ATOM 576 N N . ASN A 1 81 ? 23.885 2.537 10.605 1.00 44.31 81 ASN A N 1
ATOM 577 C CA . ASN A 1 81 ? 22.641 2.494 11.346 1.00 44.31 81 ASN A CA 1
ATOM 578 C C . ASN A 1 81 ? 21.550 2.580 10.285 1.00 44.31 81 ASN A C 1
ATOM 580 O O . ASN A 1 81 ? 21.308 3.661 9.754 1.00 44.31 81 ASN A O 1
ATOM 584 N N . GLY A 1 82 ? 20.982 1.431 9.908 1.00 54.66 82 GLY A N 1
ATOM 585 C CA . GLY A 1 82 ? 19.927 1.361 8.899 1.00 54.66 82 GLY A CA 1
ATOM 586 C C . GLY A 1 82 ? 18.877 2.439 9.149 1.00 54.66 82 GLY A C 1
ATOM 587 O O . GLY A 1 82 ? 18.457 2.642 10.289 1.00 54.66 82 GLY A O 1
ATOM 588 N N . VAL A 1 83 ? 18.512 3.168 8.096 1.00 61.19 83 VAL A N 1
ATOM 589 C CA . VAL A 1 83 ? 17.451 4.169 8.181 1.00 61.19 83 VAL A CA 1
ATOM 590 C C . VAL A 1 83 ? 16.170 3.420 8.541 1.00 61.19 83 VAL A C 1
ATOM 592 O O . VAL A 1 83 ? 15.672 2.612 7.761 1.00 61.19 83 VAL A O 1
ATOM 595 N N . ASP A 1 84 ? 15.675 3.630 9.758 1.00 72.88 84 ASP A N 1
ATOM 596 C CA . ASP A 1 84 ? 14.380 3.109 10.181 1.00 72.88 84 ASP A CA 1
ATOM 597 C C . ASP A 1 84 ? 13.297 3.934 9.485 1.00 72.88 84 ASP A C 1
ATOM 599 O O . ASP A 1 84 ? 13.072 5.085 9.841 1.00 72.88 84 ASP A O 1
ATOM 603 N N . PHE A 1 85 ? 12.633 3.380 8.473 1.00 77.50 85 PHE A N 1
ATOM 604 C CA . PHE A 1 85 ? 11.565 4.074 7.740 1.00 77.50 85 PHE A CA 1
ATOM 605 C C . PHE A 1 85 ? 10.246 4.171 8.517 1.00 77.50 85 PHE A C 1
ATOM 607 O O . PHE A 1 85 ? 9.277 4.716 7.991 1.00 77.50 85 PHE A O 1
ATOM 614 N N . GLN A 1 86 ? 10.240 3.714 9.776 1.00 84.25 86 GLN A N 1
ATOM 615 C CA . GLN A 1 86 ? 9.086 3.617 10.660 1.00 84.25 86 GLN A CA 1
ATOM 616 C C . GLN A 1 86 ? 8.042 2.605 10.157 1.00 84.25 86 GLN A C 1
ATOM 618 O O . GLN A 1 86 ? 7.933 2.327 8.960 1.00 84.25 86 GLN A O 1
ATOM 623 N N . PRO A 1 87 ? 7.249 2.003 11.060 1.00 89.31 87 PRO A N 1
ATOM 624 C CA . PRO A 1 87 ? 6.162 1.130 10.642 1.00 89.31 87 PRO A CA 1
ATOM 625 C C . PRO A 1 87 ? 5.063 1.925 9.932 1.00 89.31 87 PRO A C 1
ATOM 627 O O . PRO A 1 87 ? 4.895 3.122 10.148 1.00 89.31 87 PRO A O 1
ATOM 630 N N . ILE A 1 88 ? 4.239 1.230 9.151 1.00 91.75 88 ILE A N 1
ATOM 631 C CA . ILE A 1 88 ? 2.974 1.776 8.654 1.00 91.75 88 ILE A CA 1
ATOM 632 C C . ILE A 1 88 ? 1.858 1.233 9.537 1.00 91.75 88 ILE A C 1
ATOM 634 O O . ILE A 1 88 ? 1.697 0.019 9.674 1.00 91.75 88 ILE A O 1
ATOM 638 N N . VAL A 1 89 ? 1.079 2.126 10.141 1.00 93.62 89 VAL A N 1
ATOM 639 C CA . VAL A 1 89 ? -0.038 1.764 11.019 1.00 93.62 89 VAL A CA 1
ATOM 640 C C . VAL A 1 89 ? -1.315 2.384 10.480 1.00 93.62 89 VAL A C 1
ATOM 642 O O . VAL A 1 89 ? -1.470 3.600 10.479 1.00 93.62 89 VAL A O 1
ATOM 645 N N . VAL A 1 90 ? -2.260 1.546 10.057 1.00 93.75 90 VAL A N 1
ATOM 646 C CA . VAL A 1 90 ? -3.600 1.980 9.637 1.00 93.75 90 VAL A CA 1
ATOM 647 C C . VAL A 1 90 ? -4.568 1.764 10.796 1.00 93.75 90 VAL A C 1
ATOM 649 O O . VAL A 1 90 ? -4.812 0.628 11.207 1.00 93.75 90 VAL A O 1
ATOM 652 N N . MET A 1 91 ? -5.120 2.847 11.341 1.00 93.44 91 MET A N 1
ATOM 653 C CA . MET A 1 91 ? -6.019 2.797 12.491 1.00 93.44 91 MET A CA 1
ATOM 654 C C . MET A 1 91 ? -7.473 2.987 12.069 1.00 93.44 91 MET A C 1
ATOM 656 O O . MET A 1 91 ? -7.848 4.015 11.503 1.00 93.44 91 MET A O 1
ATOM 660 N N . PHE A 1 92 ? -8.316 2.017 12.412 1.00 92.94 92 PHE A N 1
ATOM 661 C CA . PHE A 1 92 ? -9.755 2.090 12.182 1.00 92.94 92 PHE A CA 1
ATOM 662 C C . PHE A 1 92 ? -10.473 2.704 13.386 1.00 92.94 92 PHE A C 1
ATOM 664 O O . PHE A 1 92 ? -10.183 2.396 14.544 1.00 92.94 92 PHE A O 1
ATOM 671 N N . THR A 1 93 ? -11.446 3.567 13.117 1.00 92.81 93 THR A N 1
ATOM 672 C CA . THR A 1 93 ? -12.359 4.089 14.129 1.00 92.81 93 THR A CA 1
ATOM 673 C C . THR A 1 93 ? -13.343 2.999 14.565 1.00 92.81 93 THR A C 1
ATOM 675 O O . THR A 1 93 ? -13.589 2.042 13.827 1.00 92.81 93 THR A O 1
ATOM 678 N N . PRO A 1 94 ? -14.028 3.163 15.712 1.00 90.94 94 PRO A N 1
ATOM 679 C CA . PRO A 1 94 ? -15.106 2.256 16.111 1.00 90.94 94 PRO A CA 1
ATOM 680 C C . PRO A 1 94 ? -16.269 2.168 15.109 1.00 90.94 94 PRO A C 1
ATOM 682 O O . PRO A 1 94 ? -17.097 1.270 15.220 1.00 90.94 94 PRO A O 1
ATOM 685 N N . LYS A 1 95 ? -16.359 3.104 14.154 1.00 90.06 95 LYS A N 1
ATOM 686 C CA . LYS A 1 95 ? -17.362 3.100 13.080 1.00 90.06 95 LYS A CA 1
ATOM 687 C C . LYS A 1 95 ? -16.921 2.291 11.855 1.00 90.06 95 LYS A C 1
ATOM 689 O O . LYS A 1 95 ? -17.659 2.241 10.880 1.00 90.06 95 LYS A O 1
ATOM 694 N N . GLY A 1 96 ? -15.726 1.701 11.887 1.00 88.19 96 GLY A N 1
ATOM 695 C CA . GLY A 1 96 ? -15.141 0.957 10.775 1.00 88.19 96 GLY A CA 1
ATOM 696 C C . GLY A 1 96 ? -14.423 1.830 9.748 1.00 88.19 96 GLY A C 1
ATOM 697 O O . GLY A 1 96 ? -13.730 1.293 8.906 1.00 88.19 96 GLY A O 1
ATOM 698 N N . THR A 1 97 ? -14.512 3.159 9.815 1.00 93.88 97 THR A N 1
ATOM 699 C CA . THR A 1 97 ? -13.764 4.053 8.910 1.00 93.88 97 THR A CA 1
ATOM 700 C C . THR A 1 97 ? -12.284 4.086 9.282 1.00 93.88 97 THR A C 1
ATOM 702 O O . THR A 1 97 ? -11.944 3.795 10.427 1.00 93.88 97 THR A O 1
ATOM 705 N N . ILE A 1 98 ? -11.397 4.524 8.390 1.00 94.75 98 ILE A N 1
ATOM 706 C CA . ILE A 1 98 ? -10.024 4.850 8.795 1.00 94.75 98 ILE A CA 1
ATOM 707 C C . ILE A 1 98 ? -10.053 6.182 9.552 1.00 94.75 98 ILE A C 1
ATOM 709 O O . ILE A 1 98 ? -10.668 7.151 9.107 1.00 94.75 98 ILE A O 1
ATOM 713 N N . GLY A 1 99 ? -9.455 6.201 10.740 1.00 94.38 99 GLY A N 1
ATOM 714 C CA . GLY A 1 99 ? -9.303 7.406 11.554 1.00 94.38 99 GLY A CA 1
ATOM 715 C C . GLY A 1 99 ? -7.983 8.105 11.276 1.00 94.38 99 GLY A C 1
ATOM 716 O O . GLY A 1 99 ? -7.953 9.318 11.102 1.00 94.38 99 GLY A O 1
ATOM 717 N N . GLU A 1 100 ? -6.904 7.328 11.214 1.00 94.56 100 GLU A N 1
ATOM 718 C CA . GLU A 1 100 ? -5.547 7.851 11.112 1.00 94.56 100 GLU A CA 1
ATOM 719 C C . GLU A 1 100 ? -4.619 6.810 10.482 1.00 94.56 100 GLU A C 1
ATOM 721 O O . GLU A 1 100 ? -4.775 5.605 10.707 1.00 94.56 100 GLU A O 1
ATOM 726 N N . VAL A 1 101 ? -3.654 7.279 9.698 1.00 94.38 101 VAL A N 1
ATOM 727 C CA . VAL A 1 101 ? -2.546 6.476 9.180 1.00 94.38 101 VAL A CA 1
ATOM 728 C C . VAL A 1 101 ? -1.253 7.061 9.714 1.00 94.38 101 VAL A C 1
ATOM 730 O O . VAL A 1 101 ? -1.008 8.253 9.540 1.00 94.38 101 VAL A O 1
ATOM 733 N N . TRP A 1 102 ? -0.439 6.225 10.346 1.00 93.88 102 TRP A N 1
ATOM 734 C CA . TRP A 1 102 ? 0.900 6.580 10.790 1.00 93.88 102 TRP A CA 1
ATOM 735 C C . TRP A 1 102 ? 1.941 5.959 9.871 1.00 93.88 102 TRP A C 1
ATOM 737 O O . TRP A 1 102 ? 1.793 4.801 9.477 1.00 93.88 102 TRP A O 1
ATOM 747 N N . TYR A 1 103 ? 2.968 6.723 9.524 1.00 90.00 103 TYR A N 1
ATOM 748 C CA . TYR A 1 103 ? 4.036 6.311 8.616 1.00 90.00 103 TYR A CA 1
ATOM 749 C C . TYR A 1 103 ? 5.269 7.201 8.814 1.00 90.00 103 TYR A C 1
ATOM 751 O O . TYR A 1 103 ? 5.191 8.270 9.431 1.00 90.00 103 TYR A O 1
ATOM 759 N N . GLY A 1 104 ? 6.422 6.749 8.320 1.00 86.06 104 GLY A N 1
ATOM 760 C CA . GLY A 1 104 ? 7.617 7.582 8.272 1.00 86.06 104 GLY A CA 1
ATOM 761 C C . GLY A 1 104 ? 7.390 8.795 7.377 1.00 86.06 104 GLY A C 1
ATOM 762 O O . GLY A 1 104 ? 6.816 8.687 6.302 1.00 86.06 104 GLY A O 1
ATOM 763 N N . ALA A 1 105 ? 7.839 9.960 7.816 1.00 76.50 105 ALA A N 1
ATOM 764 C CA . ALA A 1 105 ? 7.766 11.200 7.070 1.00 76.50 105 ALA A CA 1
ATOM 765 C C . ALA A 1 105 ? 9.159 11.833 6.996 1.00 76.50 105 ALA A C 1
ATOM 767 O O . ALA A 1 105 ? 9.935 11.736 7.959 1.00 76.50 105 ALA A O 1
ATOM 768 N N . PRO A 1 106 ? 9.476 12.510 5.882 1.00 69.56 106 PRO A N 1
ATOM 769 C CA . PRO A 1 106 ? 10.749 13.188 5.752 1.00 69.56 106 PRO A CA 1
ATOM 770 C C . PRO A 1 106 ? 10.918 14.251 6.835 1.00 69.56 106 PRO A C 1
ATOM 772 O O . PRO A 1 106 ? 10.023 15.064 7.088 1.00 69.56 106 PRO A O 1
ATOM 775 N N . GLN A 1 107 ? 12.083 14.256 7.484 1.00 64.31 107 GLN A N 1
ATOM 776 C CA . GLN A 1 107 ? 12.464 15.341 8.375 1.00 64.31 107 GLN A CA 1
ATOM 777 C C . GLN A 1 107 ? 13.201 16.419 7.576 1.00 64.31 107 GLN A C 1
ATOM 779 O O . GLN A 1 107 ? 14.267 16.184 7.008 1.00 64.31 107 GLN A O 1
ATOM 784 N N . SER A 1 108 ? 12.674 17.643 7.590 1.00 57.84 108 SER A N 1
ATOM 785 C CA . SER A 1 108 ? 13.402 18.808 7.088 1.00 57.84 108 SER A CA 1
ATOM 786 C C . SER A 1 108 ? 14.709 18.986 7.874 1.00 57.84 108 SER A C 1
ATOM 788 O O . SER A 1 108 ? 14.675 19.192 9.087 1.00 57.84 108 SER A O 1
ATOM 790 N N . GLY A 1 109 ? 15.858 18.942 7.190 1.00 57.00 109 GLY A N 1
ATOM 791 C CA . GLY A 1 109 ? 17.146 19.359 7.762 1.00 57.00 109 GLY A CA 1
ATOM 792 C C . GLY A 1 109 ? 18.104 18.263 8.245 1.00 57.00 109 GLY A C 1
ATOM 793 O O . GLY A 1 109 ? 18.933 18.548 9.102 1.00 57.00 109 GLY A O 1
ATOM 794 N N . GLY A 1 110 ? 18.048 17.043 7.710 1.00 56.78 110 GLY A N 1
ATOM 795 C CA . GLY A 1 110 ? 19.108 16.042 7.940 1.00 56.78 110 GLY A CA 1
ATOM 796 C C . GLY A 1 110 ? 18.890 15.089 9.119 1.00 56.78 110 GLY A C 1
ATOM 797 O O . GLY A 1 110 ? 19.815 14.360 9.464 1.00 56.78 110 GLY A O 1
ATOM 798 N N . GLY A 1 111 ? 17.720 15.122 9.765 1.00 58.41 111 GLY A N 1
ATOM 799 C CA . GLY A 1 111 ? 17.425 14.331 10.967 1.00 58.41 111 GLY A CA 1
ATOM 800 C C . GLY A 1 111 ? 16.801 12.948 10.706 1.00 58.41 111 GLY A C 1
ATOM 801 O O . GLY A 1 111 ? 16.441 12.644 9.573 1.00 58.41 111 GLY A O 1
ATOM 802 N N . PRO A 1 112 ? 16.671 12.095 11.741 1.00 62.84 112 PRO A N 1
ATOM 803 C CA . PRO A 1 112 ? 15.998 10.798 11.622 1.00 62.84 112 PRO A CA 1
ATOM 804 C C . PRO A 1 112 ? 14.576 10.936 11.052 1.00 62.84 112 PRO A C 1
ATOM 806 O O . PRO A 1 112 ? 13.939 11.977 11.168 1.00 62.84 112 PRO A O 1
ATOM 809 N N . THR A 1 113 ? 14.062 9.882 10.422 1.00 71.50 113 THR A N 1
ATOM 810 C CA . THR A 1 113 ? 12.685 9.864 9.906 1.00 71.50 113 THR A CA 1
ATOM 811 C C . THR A 1 113 ? 11.693 10.180 11.034 1.00 71.50 113 THR A C 1
ATOM 813 O O . THR A 1 113 ? 11.779 9.647 12.143 1.00 71.50 113 THR A O 1
ATOM 816 N N . ASN A 1 114 ? 10.743 11.079 10.774 1.00 78.12 114 ASN A N 1
ATOM 817 C CA . ASN A 1 114 ? 9.700 11.386 11.748 1.00 78.12 114 ASN A CA 1
ATOM 818 C C . ASN A 1 114 ? 8.601 10.332 11.647 1.00 78.12 114 ASN A C 1
ATOM 820 O O . ASN A 1 114 ? 8.140 10.042 10.548 1.00 78.12 114 ASN A O 1
ATOM 824 N N . PHE A 1 115 ? 8.116 9.809 12.772 1.00 87.00 115 PHE A N 1
ATOM 825 C CA . PHE A 1 115 ? 6.899 9.001 12.769 1.00 87.00 115 PHE A CA 1
ATOM 826 C C . PHE A 1 115 ? 5.682 9.924 12.857 1.00 87.00 115 PHE A C 1
ATOM 828 O O . PHE A 1 115 ? 5.315 10.398 13.935 1.00 87.00 115 PHE A O 1
ATOM 835 N N . GLY A 1 116 ? 5.131 10.259 11.692 1.00 85.12 116 GLY A N 1
ATOM 836 C CA . GLY A 1 116 ? 4.022 11.193 11.545 1.00 85.12 116 GLY A CA 1
ATOM 837 C C . GLY A 1 116 ? 2.684 10.485 11.392 1.00 85.12 116 GLY A C 1
ATOM 838 O O . GLY A 1 116 ? 2.622 9.274 11.179 1.00 85.12 116 GLY A O 1
ATOM 839 N N . SER A 1 117 ? 1.608 11.265 11.468 1.00 89.38 117 SER A N 1
ATOM 840 C CA . SER A 1 117 ? 0.254 10.780 11.243 1.00 89.38 117 SER A CA 1
ATOM 841 C C . SER A 1 117 ? -0.545 11.707 10.332 1.00 89.38 117 SER A C 1
ATOM 843 O O . SER A 1 117 ? -0.325 12.920 10.293 1.00 89.38 117 SER A O 1
ATOM 845 N N . ALA A 1 118 ? -1.479 11.128 9.579 1.00 88.50 118 ALA A N 1
ATOM 846 C CA . ALA A 1 118 ? -2.401 11.867 8.731 1.00 88.50 118 ALA A CA 1
ATOM 847 C C . ALA A 1 118 ? -3.798 11.239 8.748 1.00 88.50 118 ALA A C 1
ATOM 849 O O . ALA A 1 118 ? -3.958 10.015 8.770 1.00 88.50 118 ALA A O 1
ATOM 850 N N . ILE A 1 119 ? -4.825 12.089 8.667 1.00 91.19 119 ILE A N 1
ATOM 851 C CA . ILE A 1 119 ? -6.169 11.648 8.286 1.00 91.19 119 ILE A CA 1
ATOM 852 C C . ILE A 1 119 ? -6.132 11.421 6.770 1.00 91.19 119 ILE A C 1
ATOM 854 O O . ILE A 1 119 ? -5.859 12.371 6.029 1.00 91.19 119 ILE A O 1
ATOM 858 N N . PRO A 1 120 ? -6.384 10.199 6.279 1.00 89.75 120 PRO A N 1
ATOM 859 C CA . PRO A 1 120 ? -6.228 9.912 4.863 1.00 89.75 120 PRO A CA 1
ATOM 860 C C . PRO A 1 120 ? -7.288 10.646 4.034 1.00 89.75 120 PRO A C 1
ATOM 862 O O . PRO A 1 120 ? -8.491 10.480 4.234 1.00 89.75 120 PRO A O 1
ATOM 865 N N . GLY A 1 121 ? -6.832 11.445 3.064 1.00 88.31 121 GLY A N 1
ATOM 866 C CA . GLY A 1 121 ? -7.697 12.172 2.124 1.00 88.31 121 GLY A CA 1
ATOM 867 C C . GLY A 1 121 ? -8.345 11.292 1.046 1.00 88.31 121 GLY A C 1
ATOM 868 O O . GLY A 1 121 ? -9.115 11.786 0.224 1.00 88.31 121 GLY A O 1
ATOM 869 N N . GLY A 1 122 ? -8.038 9.995 1.028 1.00 91.56 122 GLY A N 1
ATOM 870 C CA . GLY A 1 122 ? -8.568 9.012 0.092 1.00 91.56 122 GLY A CA 1
ATOM 871 C C . GLY A 1 122 ? -8.236 7.592 0.538 1.00 91.56 122 GLY A C 1
ATOM 872 O O . GLY A 1 122 ? -7.612 7.399 1.578 1.00 91.56 122 GLY A O 1
ATOM 873 N N . ASP A 1 123 ? -8.665 6.610 -0.250 1.00 94.69 123 ASP A N 1
ATOM 874 C CA . ASP A 1 123 ? -8.458 5.188 0.042 1.00 94.69 123 ASP A CA 1
ATOM 875 C C . ASP A 1 123 ? -6.970 4.840 0.187 1.00 94.69 123 ASP A C 1
ATOM 877 O O . ASP A 1 123 ? -6.107 5.490 -0.408 1.00 94.69 123 ASP A O 1
ATOM 881 N N . ILE A 1 124 ? -6.675 3.806 0.972 1.00 95.25 124 ILE A N 1
ATOM 882 C CA . ILE A 1 124 ? -5.318 3.270 1.118 1.00 95.25 124 ILE A CA 1
ATOM 883 C C . ILE A 1 124 ? -5.119 2.176 0.085 1.00 95.25 124 ILE A C 1
ATOM 885 O O . ILE A 1 124 ? -5.964 1.291 -0.033 1.00 95.25 124 ILE A O 1
ATOM 889 N N . PHE A 1 125 ? -4.001 2.218 -0.629 1.00 95.75 125 PHE A N 1
ATOM 890 C CA . PHE A 1 125 ? -3.642 1.223 -1.632 1.00 95.75 125 PHE A CA 1
ATOM 891 C C . PHE A 1 125 ? -2.343 0.537 -1.233 1.00 95.75 125 PHE A C 1
ATOM 893 O O . PHE A 1 125 ? -1.313 1.195 -1.082 1.00 95.75 125 PHE A O 1
ATOM 900 N N . LEU A 1 126 ? -2.403 -0.784 -1.086 1.00 95.56 126 LEU A N 1
ATOM 901 C CA . LEU A 1 126 ? -1.259 -1.645 -0.808 1.00 95.56 126 LEU A CA 1
ATOM 902 C C . LEU A 1 126 ? -1.068 -2.593 -1.991 1.00 95.56 126 LEU A C 1
ATOM 904 O O . LEU A 1 126 ? -2.006 -3.308 -2.347 1.00 95.56 126 LEU A O 1
ATOM 908 N N . LEU A 1 127 ? 0.115 -2.604 -2.603 1.00 94.56 127 LEU A N 1
ATOM 909 C CA . LEU A 1 127 ? 0.431 -3.564 -3.660 1.00 94.56 127 LEU A CA 1
ATOM 910 C C . LEU A 1 127 ? 1.046 -4.817 -3.045 1.00 94.56 127 LEU A C 1
ATOM 912 O O . LEU A 1 127 ? 2.102 -4.750 -2.423 1.00 94.56 127 LEU A O 1
ATOM 916 N N . ILE A 1 128 ? 0.392 -5.956 -3.231 1.00 95.56 128 ILE A N 1
ATOM 917 C CA . ILE A 1 128 ? 0.908 -7.268 -2.858 1.00 95.56 128 ILE A CA 1
ATOM 918 C C . ILE A 1 128 ? 1.613 -7.854 -4.073 1.00 95.56 128 ILE A C 1
ATOM 920 O O . ILE A 1 128 ? 0.989 -8.079 -5.113 1.00 95.56 128 ILE A O 1
ATOM 924 N N . GLY A 1 129 ? 2.908 -8.101 -3.935 1.00 94.69 129 GLY A N 1
ATOM 925 C CA . GLY A 1 129 ? 3.754 -8.578 -5.018 1.00 94.69 129 GLY A CA 1
ATOM 926 C C . GLY A 1 129 ? 4.856 -9.501 -4.526 1.00 94.69 129 GLY A C 1
ATOM 927 O O . GLY A 1 129 ? 4.769 -10.054 -3.427 1.00 94.69 129 GLY A O 1
ATOM 928 N N . ARG A 1 130 ? 5.887 -9.690 -5.349 1.00 92.38 130 ARG A N 1
ATOM 929 C CA . ARG A 1 130 ? 7.039 -10.529 -5.015 1.00 92.38 130 ARG A CA 1
ATOM 930 C C . ARG A 1 130 ? 8.177 -9.694 -4.451 1.00 92.38 130 ARG A C 1
ATOM 932 O O . ARG A 1 130 ? 8.440 -8.588 -4.922 1.00 92.38 130 ARG A O 1
ATOM 939 N N . THR A 1 131 ? 8.909 -10.265 -3.499 1.00 90.12 131 THR A N 1
ATOM 940 C CA . THR A 1 131 ? 10.071 -9.611 -2.872 1.00 90.12 131 THR A CA 1
ATOM 941 C C . THR A 1 131 ? 11.154 -9.249 -3.887 1.00 90.12 131 THR A C 1
ATOM 943 O O . THR A 1 131 ? 11.693 -8.152 -3.832 1.00 90.12 131 THR A O 1
ATOM 946 N N . GLY A 1 132 ? 11.426 -10.126 -4.859 1.00 86.06 132 GLY A N 1
ATOM 947 C CA . GLY A 1 132 ? 12.417 -9.889 -5.920 1.00 86.06 132 GLY A CA 1
ATOM 948 C C . GLY A 1 132 ? 11.993 -8.890 -7.005 1.00 86.06 132 GLY A C 1
ATOM 949 O O . GLY A 1 132 ? 12.761 -8.641 -7.928 1.00 86.06 132 GLY A O 1
ATOM 950 N N . GLN A 1 133 ? 10.775 -8.350 -6.923 1.00 88.12 133 GLN A N 1
ATOM 951 C CA . GLN A 1 133 ? 10.213 -7.382 -7.873 1.00 88.12 133 GLN A CA 1
ATOM 952 C C . GLN A 1 133 ? 9.949 -6.011 -7.225 1.00 88.12 133 GLN A C 1
ATOM 954 O O . GLN A 1 133 ? 9.405 -5.114 -7.876 1.00 88.12 133 GLN A O 1
ATOM 959 N N . VAL A 1 134 ? 10.303 -5.854 -5.943 1.00 85.75 134 VAL A N 1
ATOM 960 C CA . VAL A 1 134 ? 10.313 -4.554 -5.266 1.00 85.75 134 VAL A CA 1
ATOM 961 C C . VAL A 1 134 ? 11.462 -3.742 -5.842 1.00 85.75 134 VAL A C 1
ATOM 963 O O . VAL A 1 134 ? 12.578 -4.248 -5.954 1.00 85.75 134 VAL A O 1
ATOM 966 N N . TYR A 1 135 ? 11.187 -2.490 -6.210 1.00 74.38 135 TYR A N 1
ATOM 967 C CA . TYR A 1 135 ? 12.225 -1.605 -6.727 1.00 74.38 135 TYR A CA 1
ATOM 968 C C . TYR A 1 135 ? 13.346 -1.443 -5.696 1.00 74.38 135 TYR A C 1
ATOM 970 O O . TYR A 1 135 ? 13.121 -0.935 -4.594 1.00 74.38 135 TYR A O 1
ATOM 978 N N . ASP A 1 136 ? 14.550 -1.845 -6.093 1.00 61.97 136 ASP A N 1
ATOM 979 C CA . ASP A 1 136 ? 15.783 -1.557 -5.379 1.00 61.97 136 ASP A CA 1
ATOM 980 C C . ASP A 1 136 ? 16.452 -0.329 -6.010 1.00 61.97 136 ASP A C 1
ATOM 982 O O . ASP A 1 136 ? 16.653 -0.251 -7.226 1.00 61.97 136 ASP A O 1
ATOM 986 N N . TYR A 1 137 ? 16.791 0.642 -5.168 1.00 53.12 137 TYR A N 1
ATOM 987 C CA . TYR 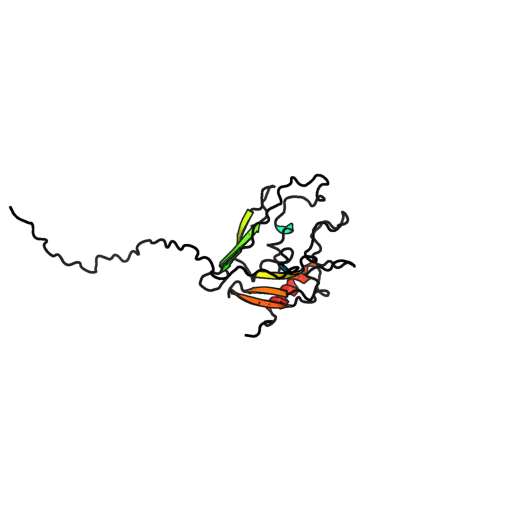A 1 137 ? 17.474 1.868 -5.568 1.00 53.12 137 TYR A CA 1
ATOM 988 C C . TYR A 1 137 ? 18.914 1.610 -6.058 1.00 53.12 137 TYR A C 1
ATOM 990 O O . TYR A 1 137 ? 19.478 2.464 -6.744 1.00 53.12 137 TYR A O 1
ATOM 998 N N . ASP A 1 138 ? 19.483 0.427 -5.790 1.00 49.66 138 ASP A N 1
ATOM 999 C CA . ASP A 1 138 ? 20.839 0.036 -6.205 1.00 49.66 138 ASP A CA 1
ATOM 1000 C C . ASP A 1 138 ? 20.958 -0.481 -7.656 1.00 49.66 138 ASP A C 1
ATOM 1002 O O . ASP A 1 138 ? 22.047 -0.866 -8.097 1.00 49.66 138 ASP A O 1
ATOM 1006 N N . PHE A 1 139 ? 19.888 -0.439 -8.462 1.00 44.88 139 PHE A N 1
ATOM 1007 C CA . PHE A 1 139 ? 20.018 -0.671 -9.907 1.00 44.88 139 PHE A CA 1
ATOM 1008 C C . PHE A 1 139 ? 20.890 0.427 -10.542 1.00 44.88 139 PHE A C 1
ATOM 1010 O O . PHE A 1 139 ? 20.717 1.596 -10.192 1.00 44.88 139 PHE A O 1
ATOM 1017 N N . PRO A 1 140 ? 21.818 0.113 -11.477 1.00 42.59 140 PRO A N 1
ATOM 1018 C CA . PRO A 1 140 ? 22.778 1.080 -12.001 1.00 42.59 140 PRO A CA 1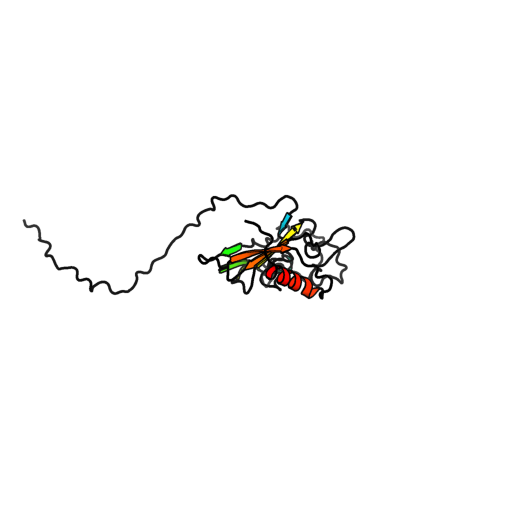
ATOM 1019 C C . PRO A 1 140 ? 22.069 2.131 -12.859 1.00 42.59 140 PRO A C 1
ATOM 1021 O O . PRO A 1 140 ? 22.049 2.067 -14.088 1.00 42.59 140 PRO A O 1
ATOM 1024 N N . ALA A 1 141 ? 21.497 3.137 -12.205 1.00 48.50 141 ALA A N 1
ATOM 1025 C CA . ALA A 1 141 ? 21.105 4.367 -12.846 1.00 48.50 141 ALA A CA 1
ATOM 1026 C C . ALA A 1 141 ? 22.386 4.965 -13.422 1.00 48.50 141 ALA A C 1
ATOM 1028 O O . ALA A 1 141 ? 23.325 5.309 -12.695 1.00 48.50 141 ALA A O 1
ATOM 1029 N N . THR A 1 142 ? 22.441 5.098 -14.745 1.00 45.56 142 THR A N 1
ATOM 1030 C CA . THR A 1 142 ? 23.412 6.009 -15.346 1.00 45.56 142 THR A CA 1
ATOM 1031 C C . THR A 1 142 ? 23.292 7.367 -14.633 1.00 45.56 142 THR A C 1
ATOM 1033 O O . THR A 1 142 ? 22.186 7.743 -14.234 1.00 45.56 142 THR A O 1
ATOM 1036 N N . PRO A 1 143 ? 24.380 8.134 -14.439 1.00 46.28 143 PRO A N 1
ATOM 1037 C CA . PRO A 1 143 ? 24.342 9.378 -13.658 1.00 46.28 143 PRO A CA 1
ATOM 1038 C C . PRO A 1 143 ? 23.272 10.394 -14.108 1.00 46.28 143 PRO A C 1
ATOM 1040 O O . PRO A 1 143 ? 22.902 11.274 -13.338 1.00 46.28 143 PRO A O 1
ATOM 1043 N N . ALA A 1 144 ? 22.756 10.257 -15.335 1.00 44.38 144 ALA A N 1
ATOM 1044 C CA . ALA A 1 144 ? 21.691 11.073 -15.912 1.00 44.38 144 ALA A CA 1
ATOM 1045 C C . ALA A 1 144 ? 20.255 10.637 -15.540 1.00 44.38 144 ALA A C 1
ATOM 1047 O O . ALA A 1 144 ? 19.327 11.417 -15.721 1.00 44.38 144 ALA A O 1
ATOM 1048 N N . GLN A 1 145 ? 20.049 9.429 -15.009 1.00 43.19 145 GLN A N 1
ATOM 1049 C CA . GLN A 1 145 ? 18.728 8.824 -14.764 1.00 43.19 145 GLN A CA 1
ATOM 1050 C C . GLN A 1 145 ? 18.314 8.880 -13.287 1.00 43.19 145 GLN A C 1
ATOM 1052 O O . GLN A 1 145 ? 17.464 8.137 -12.807 1.00 43.19 145 GLN A O 1
ATOM 1057 N N . LYS A 1 146 ? 18.958 9.779 -12.546 1.00 46.84 146 LYS A N 1
ATOM 1058 C CA . LYS A 1 146 ? 18.875 9.889 -11.096 1.00 46.84 146 LYS A CA 1
ATOM 1059 C C . LYS A 1 146 ? 17.854 10.927 -10.649 1.00 46.84 146 LYS A C 1
ATOM 1061 O O . LYS A 1 146 ? 18.120 11.758 -9.791 1.00 46.84 146 LYS A O 1
ATOM 1066 N N . THR A 1 147 ? 16.708 10.945 -11.313 1.00 48.16 147 THR A N 1
ATOM 1067 C CA . THR A 1 147 ? 15.611 11.875 -11.039 1.00 48.16 147 THR A CA 1
ATOM 1068 C C . THR A 1 147 ? 14.321 11.072 -11.052 1.00 48.16 147 THR A C 1
ATOM 1070 O O . THR A 1 147 ? 13.786 10.790 -12.112 1.00 48.16 147 THR A O 1
ATOM 1073 N N . ILE A 1 148 ? 13.858 10.720 -9.846 1.00 49.31 148 ILE A N 1
ATOM 1074 C CA . ILE A 1 148 ? 12.696 9.865 -9.549 1.00 49.31 148 ILE A CA 1
ATOM 1075 C C . ILE A 1 148 ? 12.918 8.405 -10.002 1.00 49.31 148 ILE A C 1
ATOM 1077 O O . ILE A 1 148 ? 13.203 8.172 -11.174 1.00 49.31 148 ILE A O 1
ATOM 1081 N N . PRO A 1 149 ? 12.815 7.409 -9.099 1.00 55.62 149 PRO A N 1
ATOM 1082 C CA . PRO A 1 149 ? 12.946 6.011 -9.495 1.00 55.62 149 PRO A CA 1
ATOM 1083 C C . PRO A 1 149 ? 11.914 5.673 -10.575 1.00 55.62 149 PRO A C 1
ATOM 1085 O O . PRO A 1 149 ? 10.734 6.004 -10.441 1.00 55.62 149 PRO A O 1
ATOM 1088 N N . ASP A 1 150 ? 12.356 5.031 -11.657 1.00 62.19 150 ASP A N 1
ATOM 1089 C CA . ASP A 1 150 ? 11.436 4.472 -12.641 1.00 62.19 150 ASP A CA 1
ATOM 1090 C C . ASP A 1 150 ? 10.764 3.246 -12.018 1.00 62.19 150 ASP A C 1
ATOM 1092 O O . ASP A 1 150 ? 11.263 2.126 -12.091 1.00 62.19 150 ASP A O 1
ATOM 1096 N N . LEU A 1 151 ? 9.629 3.476 -11.356 1.00 70.31 151 LEU A N 1
ATOM 1097 C CA . LEU A 1 151 ? 8.801 2.435 -10.737 1.00 70.31 151 LEU A CA 1
ATOM 1098 C C . LEU A 1 151 ? 8.202 1.473 -11.794 1.00 70.31 151 LEU A C 1
ATOM 1100 O O . LEU A 1 151 ? 7.596 0.455 -11.446 1.00 70.31 151 LEU A O 1
ATOM 1104 N N . PHE A 1 152 ? 8.391 1.769 -13.087 1.00 71.38 152 PHE A N 1
ATOM 1105 C CA . PHE A 1 152 ? 7.931 1.008 -14.248 1.00 71.38 152 PHE A CA 1
ATOM 1106 C C . PHE A 1 152 ? 9.109 0.443 -15.038 1.00 71.38 152 PHE A C 1
ATOM 1108 O O . PHE A 1 152 ? 9.241 0.680 -16.239 1.00 71.38 152 PHE A O 1
ATOM 1115 N N . TYR A 1 153 ? 9.957 -0.327 -14.364 1.00 69.50 153 TYR A N 1
ATOM 1116 C CA . TYR A 1 153 ? 11.081 -0.983 -15.009 1.00 69.50 153 TYR A CA 1
ATOM 1117 C C . TYR A 1 153 ? 10.771 -2.451 -15.324 1.00 69.50 153 TYR A C 1
ATOM 1119 O O . TYR A 1 153 ? 10.217 -3.201 -14.516 1.00 69.50 153 TYR A O 1
ATOM 1127 N N . SER A 1 154 ? 11.175 -2.864 -16.520 1.00 66.81 154 SER A N 1
ATOM 1128 C CA . SER A 1 154 ? 11.301 -4.262 -16.915 1.00 66.81 154 SER A CA 1
ATOM 1129 C C . SER A 1 154 ? 12.572 -4.402 -17.743 1.00 66.81 154 SER A C 1
ATOM 1131 O O . SER A 1 154 ? 12.697 -3.741 -18.777 1.00 66.81 154 SER A O 1
ATOM 1133 N N . ASN A 1 155 ? 13.514 -5.226 -17.300 1.00 68.31 155 ASN A N 1
ATOM 1134 C CA . ASN A 1 155 ? 14.672 -5.644 -18.089 1.00 68.31 155 ASN A CA 1
ATOM 1135 C C . ASN A 1 155 ? 14.632 -7.168 -18.293 1.00 68.31 155 ASN A C 1
ATOM 1137 O O . ASN A 1 155 ? 13.639 -7.808 -17.951 1.00 68.31 155 ASN A O 1
ATOM 1141 N N . GLU A 1 156 ? 15.675 -7.739 -18.896 1.00 60.50 156 GLU A N 1
ATOM 1142 C CA . GLU A 1 156 ? 15.731 -9.179 -19.189 1.00 60.50 156 GLU A CA 1
ATOM 1143 C C . GLU A 1 156 ? 15.650 -10.055 -17.923 1.00 60.50 156 GLU A C 1
ATOM 1145 O O . GLU A 1 156 ? 15.193 -11.194 -18.006 1.00 60.50 156 GLU A O 1
ATOM 1150 N N . ASP A 1 157 ? 16.011 -9.505 -16.759 1.00 63.19 157 ASP A N 1
ATOM 1151 C CA . ASP A 1 157 ? 16.169 -10.245 -15.505 1.00 63.19 157 ASP A CA 1
ATOM 1152 C C . ASP A 1 157 ? 15.093 -9.923 -14.451 1.00 63.19 157 ASP A C 1
ATOM 1154 O O . ASP A 1 157 ? 14.795 -10.753 -13.591 1.00 63.19 157 ASP A O 1
ATOM 1158 N N . VAL A 1 158 ? 14.510 -8.718 -14.476 1.00 68.69 158 VAL A N 1
ATOM 1159 C CA . VAL A 1 158 ? 13.628 -8.201 -13.419 1.00 68.69 158 VAL A CA 1
ATOM 1160 C C . VAL A 1 158 ? 12.506 -7.343 -14.003 1.00 68.69 158 VAL A C 1
ATOM 1162 O O . VAL A 1 158 ? 12.737 -6.418 -14.782 1.00 68.69 158 VAL A O 1
ATOM 1165 N N . GLN A 1 159 ? 11.280 -7.615 -13.555 1.00 84.12 159 GLN A N 1
ATOM 1166 C CA . GLN A 1 159 ? 10.074 -6.829 -13.824 1.00 84.12 159 GLN A CA 1
ATOM 1167 C C . GLN A 1 159 ? 9.530 -6.282 -12.505 1.00 84.12 159 GLN A C 1
ATOM 1169 O O . GLN A 1 159 ? 9.388 -7.049 -11.554 1.00 84.12 159 GLN A O 1
ATOM 1174 N N . SER A 1 160 ? 9.204 -4.989 -12.445 1.00 86.69 160 SER A N 1
ATOM 1175 C CA . SER A 1 160 ? 8.636 -4.385 -11.235 1.00 86.69 160 SER A CA 1
ATOM 1176 C C . SER A 1 160 ? 7.257 -4.958 -10.899 1.00 86.69 160 SER A C 1
ATOM 1178 O O . SER A 1 160 ? 6.477 -5.300 -11.794 1.00 86.69 160 SER A O 1
ATOM 1180 N N . ASN A 1 161 ? 6.908 -4.994 -9.608 1.00 90.25 161 ASN A N 1
ATOM 1181 C CA . ASN A 1 161 ? 5.579 -5.434 -9.157 1.00 90.25 161 ASN A CA 1
ATOM 1182 C C . ASN A 1 161 ? 4.439 -4.656 -9.831 1.00 90.25 161 ASN A C 1
ATOM 1184 O O . ASN A 1 161 ? 3.363 -5.200 -10.070 1.00 90.25 161 ASN A O 1
ATOM 1188 N N . LEU A 1 162 ? 4.678 -3.385 -10.158 1.00 87.25 162 LEU A N 1
ATOM 1189 C CA . LEU A 1 162 ? 3.694 -2.514 -10.789 1.00 87.25 162 LEU A CA 1
ATOM 1190 C C . LEU A 1 162 ? 3.463 -2.844 -12.271 1.00 87.25 162 LEU A C 1
ATOM 1192 O O . LEU A 1 162 ? 2.407 -2.513 -12.810 1.00 87.25 162 LEU A O 1
ATOM 1196 N N . MET A 1 163 ? 4.423 -3.500 -12.924 1.00 86.06 163 MET A N 1
ATOM 1197 C CA . MET A 1 163 ? 4.287 -4.004 -14.291 1.00 86.06 163 MET A CA 1
ATOM 1198 C C . MET A 1 163 ? 3.841 -5.462 -14.354 1.00 86.06 163 MET A C 1
ATOM 1200 O O . MET A 1 163 ? 3.396 -5.908 -15.409 1.00 86.06 163 MET A O 1
ATOM 1204 N N . ASP A 1 164 ? 3.996 -6.225 -13.277 1.00 90.12 164 ASP A N 1
ATOM 1205 C CA . ASP A 1 164 ? 3.541 -7.608 -13.213 1.00 90.12 164 ASP A CA 1
ATOM 1206 C C . ASP A 1 164 ? 2.018 -7.651 -12.994 1.00 90.12 164 ASP A C 1
ATOM 1208 O O . ASP A 1 164 ? 1.499 -7.132 -12.007 1.00 90.12 164 ASP A O 1
ATOM 1212 N N . LEU A 1 165 ? 1.287 -8.257 -13.933 1.00 90.62 165 LEU A N 1
ATOM 1213 C CA . LEU A 1 165 ? -0.176 -8.384 -13.874 1.00 90.62 165 LEU A CA 1
ATOM 1214 C C . LEU A 1 165 ? -0.650 -9.437 -12.861 1.00 90.62 165 LEU A C 1
ATOM 1216 O O . LEU A 1 165 ? -1.830 -9.480 -12.530 1.00 90.62 165 LEU A O 1
ATOM 1220 N N . SER A 1 166 ? 0.256 -10.281 -12.359 1.00 90.88 166 SER A N 1
ATOM 1221 C CA . SER A 1 166 ? -0.044 -11.268 -11.317 1.00 90.88 166 SER A CA 1
ATOM 1222 C C . SER A 1 166 ? -0.029 -10.688 -9.898 1.00 90.88 166 SER A C 1
ATOM 1224 O O . SER A 1 166 ? -0.349 -11.402 -8.946 1.00 90.88 166 SER A O 1
ATOM 1226 N N . THR A 1 167 ? 0.324 -9.409 -9.738 1.00 93.44 167 THR A N 1
ATOM 1227 C CA . THR A 1 167 ? 0.257 -8.713 -8.448 1.00 93.44 167 THR A CA 1
ATOM 1228 C C . THR A 1 167 ? -1.165 -8.255 -8.137 1.00 93.44 167 THR A C 1
ATOM 1230 O O . THR A 1 167 ? -2.022 -8.122 -9.016 1.00 93.44 167 THR A O 1
ATOM 1233 N N . ILE A 1 168 ? -1.443 -8.051 -6.849 1.00 94.56 168 ILE A N 1
ATOM 1234 C CA . ILE A 1 168 ? -2.788 -7.755 -6.349 1.00 94.56 168 ILE A CA 1
ATOM 1235 C C . ILE A 1 168 ? -2.760 -6.446 -5.576 1.00 94.56 168 ILE A C 1
ATOM 1237 O O . ILE A 1 168 ? -1.977 -6.271 -4.646 1.00 94.56 168 ILE A O 1
ATOM 1241 N N . TRP A 1 169 ? -3.679 -5.547 -5.898 1.00 94.62 169 TRP A N 1
ATOM 1242 C CA . TRP A 1 169 ? -3.966 -4.379 -5.082 1.00 94.62 169 TRP A CA 1
ATOM 1243 C C . TRP A 1 169 ? -4.935 -4.730 -3.963 1.00 94.62 169 TRP A C 1
ATOM 1245 O O . TRP A 1 169 ? -6.010 -5.276 -4.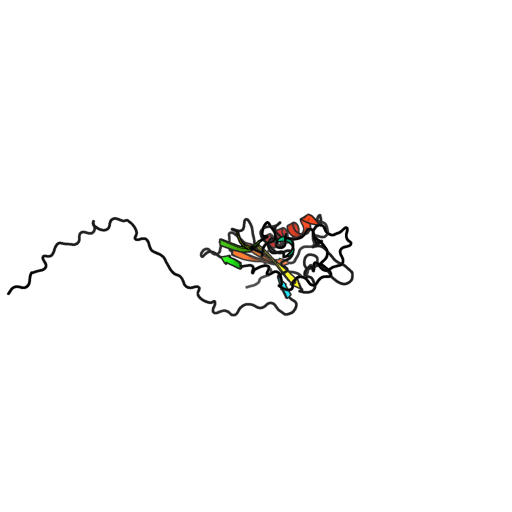210 1.00 94.62 169 TRP A O 1
ATOM 1255 N N . VAL A 1 170 ? -4.594 -4.331 -2.743 1.00 94.69 170 VAL A N 1
ATOM 1256 C CA . VAL A 1 170 ? -5.521 -4.230 -1.617 1.00 94.69 170 VAL A CA 1
ATOM 1257 C C . VAL A 1 170 ? -5.894 -2.759 -1.454 1.00 94.69 170 VAL A C 1
ATOM 1259 O O . VAL A 1 170 ? -5.051 -1.931 -1.109 1.00 94.69 170 VAL A O 1
ATOM 1262 N N . ALA A 1 171 ? -7.157 -2.432 -1.712 1.00 94.88 171 ALA A N 1
ATOM 1263 C CA . ALA A 1 171 ? -7.718 -1.098 -1.543 1.00 94.88 171 ALA A CA 1
ATOM 1264 C C . ALA A 1 171 ? -8.591 -1.050 -0.284 1.00 94.88 171 ALA A C 1
ATOM 1266 O O . ALA A 1 171 ? -9.529 -1.836 -0.144 1.00 94.88 171 ALA A O 1
ATOM 1267 N N . ILE A 1 172 ? -8.309 -0.119 0.625 1.00 94.88 172 ILE A N 1
ATOM 1268 C CA . ILE A 1 172 ? -9.058 0.071 1.871 1.00 94.88 172 ILE A CA 1
ATOM 1269 C C . ILE A 1 172 ? -9.794 1.404 1.799 1.00 94.88 172 ILE A C 1
ATOM 1271 O O . ILE A 1 172 ? -9.173 2.469 1.766 1.00 94.88 172 ILE A O 1
ATOM 1275 N N . GLY A 1 173 ? -11.124 1.344 1.799 1.00 94.31 173 GLY A N 1
ATOM 1276 C CA . GLY A 1 173 ? -11.982 2.520 1.735 1.00 94.31 173 GLY A CA 1
ATOM 1277 C C . GLY A 1 173 ? -11.808 3.416 2.959 1.00 94.31 173 GLY A C 1
ATOM 1278 O O . GLY A 1 173 ? -12.171 3.014 4.063 1.00 94.31 173 GLY A O 1
ATOM 1279 N N . ALA A 1 174 ? -11.327 4.650 2.792 1.00 93.19 174 ALA A N 1
ATOM 1280 C CA . ALA A 1 174 ? -11.044 5.525 3.941 1.00 93.19 174 ALA A CA 1
ATOM 1281 C C . ALA A 1 174 ? -12.299 5.841 4.769 1.00 93.19 174 ALA A C 1
ATOM 1283 O O . ALA A 1 174 ? -12.271 5.834 5.999 1.00 93.19 174 ALA A O 1
ATOM 1284 N N . GLN A 1 175 ? -13.433 6.056 4.099 1.00 92.62 175 GLN A N 1
ATOM 1285 C CA . GLN A 1 175 ? -14.700 6.397 4.753 1.00 92.62 175 GLN A CA 1
ATOM 1286 C C . GLN A 1 175 ? -15.539 5.187 5.167 1.00 92.62 175 GLN A C 1
ATOM 1288 O O . GLN A 1 175 ? -16.464 5.348 5.955 1.00 92.62 175 GLN A O 1
ATOM 1293 N N . SER A 1 176 ? -15.270 4.000 4.627 1.00 91.19 176 SER A N 1
ATOM 1294 C CA . SER A 1 176 ? -16.116 2.817 4.834 1.00 91.19 176 SER A CA 1
ATOM 1295 C C . SER A 1 176 ? -15.411 1.679 5.567 1.00 91.19 176 SER A C 1
ATOM 1297 O O . SER A 1 176 ? -16.085 0.795 6.085 1.00 91.19 176 SER A O 1
ATOM 1299 N N . GLY A 1 177 ? -14.076 1.669 5.575 1.00 90.06 177 GLY A N 1
ATOM 1300 C CA . GLY A 1 177 ? -13.264 0.535 6.017 1.00 90.06 177 GLY A CA 1
ATOM 1301 C C . GLY A 1 177 ? -13.338 -0.687 5.117 1.00 90.06 177 GLY A C 1
ATOM 1302 O O . GLY A 1 177 ? -12.749 -1.711 5.450 1.00 90.06 177 GLY A O 1
ATOM 1303 N N . LEU A 1 178 ? -14.079 -0.615 4.006 1.00 91.12 178 LEU A N 1
ATOM 1304 C CA . LEU A 1 178 ? -14.258 -1.754 3.117 1.00 91.12 178 LEU A CA 1
ATOM 1305 C C . LEU A 1 178 ? -12.928 -2.084 2.451 1.00 91.12 178 LEU A C 1
ATOM 1307 O O . LEU A 1 178 ? -12.336 -1.232 1.788 1.00 91.12 178 LEU A O 1
ATOM 1311 N N . VAL A 1 179 ? -12.494 -3.327 2.624 1.00 91.69 179 VAL A N 1
ATOM 1312 C CA . VAL A 1 179 ? -11.297 -3.866 1.989 1.00 91.69 179 VAL A CA 1
ATOM 1313 C C . VAL A 1 179 ? -11.711 -4.550 0.696 1.00 91.69 179 VAL A C 1
ATOM 1315 O O . VAL A 1 179 ? -12.608 -5.391 0.697 1.00 91.69 179 VAL A O 1
ATOM 1318 N N . LYS A 1 180 ? -11.054 -4.191 -0.402 1.00 91.69 180 LYS A N 1
ATOM 1319 C CA . LYS A 1 180 ? -11.222 -4.814 -1.712 1.00 91.69 180 LYS A CA 1
ATOM 1320 C C . LYS A 1 180 ? -9.883 -5.298 -2.225 1.00 91.69 180 LYS A C 1
ATOM 1322 O O . LYS A 1 180 ? -8.863 -4.649 -2.007 1.00 91.69 180 LYS A O 1
ATOM 1327 N N . THR A 1 181 ? -9.915 -6.402 -2.949 1.00 93.06 181 THR A N 1
ATOM 1328 C CA . THR A 1 181 ? -8.784 -6.921 -3.711 1.00 93.06 181 THR A CA 1
ATOM 1329 C C . THR A 1 181 ? -9.081 -6.802 -5.197 1.00 93.06 181 THR A C 1
ATOM 1331 O O . THR A 1 181 ? -10.216 -7.022 -5.631 1.00 93.06 181 THR A O 1
ATOM 1334 N N . ALA A 1 182 ? -8.070 -6.443 -5.978 1.00 92.12 182 ALA A N 1
ATOM 1335 C CA . ALA A 1 182 ? -8.160 -6.375 -7.428 1.00 92.12 182 ALA A CA 1
ATOM 1336 C C . ALA A 1 182 ? -6.826 -6.762 -8.061 1.00 92.12 182 ALA A C 1
ATOM 1338 O O . ALA A 1 182 ? -5.768 -6.483 -7.502 1.00 92.12 182 ALA A O 1
ATOM 1339 N N . GLU A 1 183 ? -6.886 -7.376 -9.236 1.00 92.19 183 GLU A N 1
ATOM 1340 C CA . GLU A 1 183 ? -5.699 -7.621 -10.055 1.00 92.19 183 GLU A CA 1
ATOM 1341 C C . GLU A 1 183 ? -5.048 -6.297 -10.459 1.00 92.19 183 GLU A C 1
ATOM 1343 O O . GLU A 1 183 ? -5.706 -5.249 -10.548 1.00 92.19 183 GLU A O 1
ATOM 1348 N N . ASN A 1 184 ? -3.744 -6.345 -10.707 1.00 91.06 184 ASN A N 1
ATOM 1349 C CA . ASN A 1 184 ? -3.037 -5.209 -11.259 1.00 91.06 184 ASN A CA 1
ATOM 1350 C C . ASN A 1 184 ? -3.467 -4.953 -12.712 1.00 91.06 184 ASN A C 1
ATOM 1352 O O . ASN A 1 184 ? -3.711 -5.875 -13.489 1.00 91.06 184 ASN A O 1
ATOM 1356 N N . ALA A 1 185 ? -3.590 -3.679 -13.077 1.00 88.06 185 ALA A N 1
ATOM 1357 C CA . ALA A 1 185 ? -4.052 -3.292 -14.402 1.00 88.06 185 ALA A CA 1
ATOM 1358 C C . ALA A 1 185 ? -2.874 -3.133 -15.362 1.00 88.06 185 ALA A C 1
ATOM 1360 O O . ALA A 1 185 ? -1.869 -2.503 -15.017 1.00 88.06 185 ALA A O 1
ATOM 1361 N N . ASP A 1 186 ? -3.044 -3.592 -16.604 1.00 86.06 186 ASP A N 1
ATOM 1362 C CA . ASP A 1 186 ? -2.140 -3.190 -17.675 1.00 86.06 186 ASP A CA 1
ATOM 1363 C C . ASP A 1 186 ? -2.286 -1.683 -17.909 1.00 86.06 186 ASP A C 1
ATOM 1365 O O . ASP A 1 186 ? -3.312 -1.179 -18.370 1.00 86.06 186 ASP A O 1
ATOM 1369 N N . SER A 1 187 ? -1.240 -0.958 -17.534 1.00 79.06 187 SER A N 1
ATOM 1370 C CA . SER A 1 187 ? -1.139 0.489 -17.671 1.00 79.06 187 SER A CA 1
ATOM 1371 C C . SER A 1 187 ? -0.085 0.888 -18.704 1.00 79.06 187 SER A C 1
ATOM 1373 O O . SER A 1 187 ? 0.263 2.063 -18.805 1.00 79.06 187 SER A O 1
ATOM 1375 N N . SER A 1 188 ? 0.409 -0.050 -19.519 1.00 76.69 188 SER A N 1
ATOM 1376 C CA . SER A 1 188 ? 1.459 0.194 -20.519 1.00 76.69 188 SER A CA 1
ATOM 1377 C C . SER A 1 188 ? 1.117 1.328 -21.496 1.00 76.69 188 SER A C 1
ATOM 1379 O O . SER A 1 188 ? 2.002 2.100 -21.875 1.00 76.69 188 SER A O 1
ATOM 1381 N N . SER A 1 189 ? -0.165 1.504 -21.828 1.00 81.19 189 SER A N 1
ATOM 1382 C CA . SER A 1 189 ? -0.659 2.575 -22.700 1.00 81.19 189 SER A CA 1
ATOM 1383 C C . SER A 1 189 ? -0.817 3.941 -22.018 1.00 81.19 189 SER A C 1
ATOM 1385 O O . SER A 1 189 ? -1.020 4.940 -22.707 1.00 81.19 189 SER A O 1
ATOM 1387 N N . ALA A 1 190 ? -0.764 4.017 -20.685 1.00 79.81 190 ALA A N 1
ATOM 1388 C CA . ALA A 1 190 ? -0.855 5.278 -19.953 1.00 79.81 190 ALA A CA 1
ATOM 1389 C C . ALA A 1 190 ? 0.518 5.980 -19.859 1.00 79.81 190 ALA A C 1
ATOM 1391 O O . ALA A 1 190 ? 1.555 5.304 -19.840 1.00 79.81 190 ALA A O 1
ATOM 1392 N N . PRO A 1 191 ? 0.554 7.329 -19.759 1.00 80.88 191 PRO A N 1
ATOM 1393 C CA . PRO A 1 191 ? 1.795 8.067 -19.522 1.00 80.88 191 PRO A CA 1
ATOM 1394 C C . PRO A 1 191 ? 2.503 7.545 -18.271 1.00 80.88 191 PRO A C 1
ATOM 1396 O O . PRO A 1 191 ? 1.834 7.330 -17.263 1.00 80.88 191 PRO A O 1
ATOM 1399 N N . ALA A 1 192 ? 3.832 7.384 -18.307 1.00 69.25 192 ALA A N 1
ATOM 1400 C CA . ALA A 1 192 ? 4.606 6.745 -17.232 1.00 69.25 192 ALA A CA 1
ATOM 1401 C C . ALA A 1 192 ? 4.249 7.275 -15.826 1.00 69.25 192 ALA A C 1
ATOM 1403 O O . ALA A 1 192 ? 3.900 6.499 -14.945 1.00 69.25 192 ALA A O 1
ATOM 1404 N N . GLY A 1 193 ? 4.177 8.600 -15.644 1.00 68.62 193 GLY A N 1
ATOM 1405 C CA . GLY A 1 193 ? 3.804 9.220 -14.361 1.00 68.62 193 GLY A CA 1
ATOM 1406 C C . GLY A 1 193 ? 2.337 9.051 -13.925 1.00 68.62 193 GLY A C 1
ATOM 1407 O O . GLY A 1 193 ? 1.981 9.447 -12.821 1.00 68.62 193 GLY A O 1
ATOM 1408 N N . GLN A 1 194 ? 1.467 8.489 -14.767 1.00 80.38 194 GLN A N 1
ATOM 1409 C CA . GLN A 1 194 ? 0.046 8.263 -14.475 1.00 80.38 194 GLN A CA 1
ATOM 1410 C C . GLN A 1 194 ? -0.318 6.787 -14.324 1.00 80.38 194 GLN A C 1
ATOM 1412 O O . GLN A 1 194 ? -1.401 6.473 -13.840 1.00 80.38 194 GLN A O 1
ATOM 1417 N N . ARG A 1 195 ? 0.559 5.865 -14.714 1.00 81.62 195 ARG A N 1
ATOM 1418 C CA . ARG A 1 195 ? 0.275 4.425 -14.716 1.00 81.62 195 ARG A CA 1
ATOM 1419 C C . ARG A 1 195 ? -0.160 3.885 -13.347 1.00 81.62 195 ARG A C 1
ATOM 1421 O O . ARG A 1 195 ? -1.160 3.180 -13.263 1.00 81.62 195 ARG A O 1
ATOM 1428 N N . MET A 1 196 ? 0.500 4.313 -12.266 1.00 86.75 196 MET A N 1
ATOM 1429 C CA . MET A 1 196 ? 0.105 3.971 -10.889 1.00 86.75 196 MET A CA 1
ATOM 1430 C C . MET A 1 196 ? -1.301 4.489 -10.553 1.00 86.75 196 MET A C 1
ATOM 1432 O O . MET A 1 196 ? -2.104 3.781 -9.947 1.00 86.75 196 MET A O 1
ATOM 1436 N N . ILE A 1 197 ? -1.616 5.715 -10.984 1.00 88.44 197 ILE A N 1
ATOM 1437 C CA . ILE A 1 197 ? -2.933 6.331 -10.783 1.00 88.44 197 ILE A CA 1
ATOM 1438 C C . ILE A 1 197 ? -4.004 5.476 -11.465 1.00 88.44 197 ILE A C 1
ATOM 1440 O O . ILE A 1 197 ? -5.031 5.191 -10.850 1.00 88.44 197 ILE A O 1
ATOM 1444 N N . TYR A 1 198 ? -3.758 5.031 -12.701 1.00 88.25 198 TYR A N 1
ATOM 1445 C CA . TYR A 1 198 ? -4.669 4.146 -13.430 1.00 88.25 198 TYR A CA 1
ATOM 1446 C C . TYR A 1 198 ? -4.849 2.798 -12.730 1.00 88.25 198 TYR A C 1
ATOM 1448 O O . TYR A 1 198 ? -5.989 2.381 -12.531 1.00 88.25 198 TYR A O 1
ATOM 1456 N N . ALA A 1 199 ? -3.762 2.152 -12.299 1.00 89.19 199 ALA A N 1
ATOM 1457 C CA . ALA A 1 199 ? -3.826 0.869 -11.600 1.00 89.19 199 ALA A CA 1
ATOM 1458 C C . ALA A 1 199 ? -4.655 0.955 -10.305 1.00 89.19 199 ALA A C 1
ATOM 1460 O O . ALA A 1 199 ? -5.531 0.126 -10.063 1.00 89.19 199 ALA A O 1
ATOM 1461 N N . ARG A 1 200 ? -4.476 2.020 -9.514 1.00 91.00 200 ARG A N 1
ATOM 1462 C CA . ARG A 1 200 ? -5.262 2.253 -8.290 1.00 91.00 200 ARG A CA 1
ATOM 1463 C C . ARG A 1 200 ? -6.718 2.614 -8.571 1.00 91.00 200 ARG A C 1
ATOM 1465 O O . ARG A 1 200 ? -7.623 2.134 -7.889 1.00 91.00 200 ARG A O 1
ATOM 1472 N N . GLN A 1 201 ? -6.976 3.434 -9.589 1.00 90.44 201 GLN A N 1
ATOM 1473 C CA . GLN A 1 201 ? -8.345 3.745 -10.009 1.00 90.44 201 GLN A CA 1
ATOM 1474 C C . GLN A 1 201 ? -9.086 2.490 -10.465 1.00 90.44 201 GLN A C 1
ATOM 1476 O O . GLN A 1 201 ? -10.243 2.305 -10.075 1.00 90.44 201 GLN A O 1
ATOM 1481 N N . PHE A 1 202 ? -8.409 1.631 -11.230 1.00 89.62 202 PHE A N 1
ATOM 1482 C CA . PHE A 1 202 ? -8.910 0.318 -11.604 1.00 89.62 202 PHE A CA 1
ATOM 1483 C C . PHE A 1 202 ? -9.219 -0.495 -10.349 1.00 89.62 202 PHE A C 1
ATOM 1485 O O . PHE A 1 202 ? -10.385 -0.816 -10.131 1.00 89.62 202 PHE A O 1
ATOM 1492 N N . ALA A 1 203 ? -8.246 -0.688 -9.453 1.00 89.88 203 ALA A N 1
ATOM 1493 C CA . ALA A 1 203 ? -8.415 -1.460 -8.222 1.00 89.88 203 ALA A CA 1
ATOM 1494 C C . ALA A 1 203 ? -9.587 -0.989 -7.343 1.00 89.88 203 ALA A C 1
ATOM 1496 O O . ALA A 1 203 ? -10.319 -1.796 -6.775 1.00 89.88 203 ALA A O 1
ATOM 1497 N N . ARG A 1 204 ? -9.822 0.325 -7.270 1.00 87.94 204 ARG A N 1
ATOM 1498 C CA . ARG A 1 204 ? -10.966 0.904 -6.550 1.00 87.94 204 ARG A CA 1
ATOM 1499 C C . ARG A 1 204 ? -12.312 0.601 -7.220 1.00 87.94 204 ARG A C 1
ATOM 1501 O O . ARG A 1 204 ? -13.328 0.455 -6.531 1.00 87.94 204 ARG A O 1
ATOM 1508 N N . SER A 1 205 ? -12.329 0.586 -8.552 1.00 83.56 205 SER A N 1
ATOM 1509 C CA . SER A 1 205 ? -13.532 0.407 -9.375 1.00 83.56 205 SER A CA 1
ATOM 1510 C C . SER A 1 205 ? -13.926 -1.057 -9.581 1.00 83.56 205 SER A C 1
ATOM 1512 O O . SER A 1 205 ? -15.114 -1.351 -9.735 1.00 83.56 205 SER A O 1
ATOM 1514 N N . THR A 1 206 ? -12.951 -1.967 -9.558 1.00 74.69 206 THR A N 1
ATOM 1515 C CA . THR A 1 206 ? -13.151 -3.389 -9.833 1.00 74.69 206 THR A CA 1
ATOM 1516 C C . THR A 1 206 ? -13.911 -4.065 -8.689 1.00 74.69 206 THR A C 1
ATOM 1518 O O . THR A 1 206 ? -13.819 -3.680 -7.519 1.00 74.69 206 THR A O 1
ATOM 1521 N N . ARG A 1 207 ? -14.748 -5.044 -9.049 1.00 57.44 207 ARG A N 1
ATOM 1522 C CA . ARG A 1 207 ? -15.514 -5.859 -8.099 1.00 57.44 207 ARG A CA 1
ATOM 1523 C C . ARG A 1 207 ? -14.639 -6.994 -7.563 1.00 57.44 207 ARG A C 1
ATOM 1525 O O . ARG A 1 207 ? -13.804 -7.519 -8.283 1.00 57.44 207 ARG A O 1
ATOM 1532 N N . GLU A 1 208 ? -14.868 -7.313 -6.296 1.00 58.28 208 GLU A N 1
ATOM 1533 C CA . GLU A 1 208 ? -14.099 -8.207 -5.426 1.00 58.28 208 GLU A CA 1
ATOM 1534 C C . GLU A 1 208 ? -13.644 -9.524 -6.082 1.00 58.28 208 GLU A C 1
ATOM 1536 O O . GLU A 1 208 ? -14.447 -10.254 -6.663 1.00 58.28 208 GLU A O 1
ATOM 1541 N N . LEU A 1 209 ? -12.374 -9.882 -5.872 1.00 54.31 209 LEU A N 1
ATOM 1542 C CA . LEU A 1 209 ? -11.917 -11.272 -5.871 1.00 54.31 209 LEU A CA 1
ATOM 1543 C C . LEU A 1 209 ? -12.180 -11.852 -4.469 1.00 54.31 209 LEU A C 1
ATOM 1545 O O . LEU A 1 209 ? -11.296 -11.855 -3.615 1.00 54.31 209 LEU A O 1
ATOM 1549 N N . GLY A 1 210 ? -13.416 -12.281 -4.192 1.00 41.72 210 GLY A N 1
ATOM 1550 C CA . GLY A 1 210 ? -13.773 -12.839 -2.881 1.00 41.72 210 GLY A CA 1
ATOM 1551 C C . GLY A 1 210 ? -15.159 -13.479 -2.828 1.00 41.72 210 GLY A C 1
ATOM 1552 O O . GLY A 1 210 ? -16.166 -12.791 -2.693 1.00 41.72 210 GLY A O 1
ATOM 1553 N N . GLY A 1 211 ? -15.203 -14.812 -2.918 1.00 45.22 211 GLY A N 1
ATOM 1554 C CA . GLY A 1 211 ? -16.361 -15.625 -2.542 1.00 45.22 211 GLY A CA 1
ATOM 1555 C C . GLY A 1 211 ? -16.436 -15.812 -1.023 1.00 45.22 211 GLY A C 1
ATOM 1556 O O . GLY A 1 211 ? -15.406 -15.840 -0.352 1.00 45.22 211 GLY A O 1
ATOM 1557 N N . ARG A 1 212 ? -17.667 -15.903 -0.512 1.00 37.16 212 ARG A N 1
ATOM 1558 C CA . ARG A 1 212 ? -18.004 -16.214 0.886 1.00 37.16 212 ARG A CA 1
ATOM 1559 C C . ARG A 1 212 ? -17.557 -17.606 1.316 1.00 37.16 212 ARG A C 1
ATOM 1561 O O . ARG A 1 212 ? -17.667 -18.525 0.476 1.00 37.16 212 ARG A O 1
#

Secondary structure (DSSP, 8-state):
-PPPP-------GGG----PPP----PPPPPPSSPPPPPPTTEEEEEEEEEETTT--TT-HHHH--SSSS----SS---SS-------EEEEPTTSSEEEEEEEEPPTTSPPPEEEEE--SS-EEEEEEEGGGSPPTTS---TT--SS--SS-B-SS-B-TTT-TT-EEEEE-TTT--EEEEEPP--TTS-GGGHHHHHHHHHHHS--S---